Protein AF-A0A8R2LVD2-F1 (afdb_monomer)

Mean predicted aligned error: 8.2 Å

InterPro domains:
  IPR002919 Trypsin Inhibitor-like, cysteine rich domain [PF01826] (63-116)
  IPR002919 Trypsin Inhibitor-like, cysteine rich domain [PF01826] (190-247)
  IPR036084 Serine protease inhibitor-like superfamily [SSF57567] (63-117)
  IPR036084 Serine protease inhibitor-like superfamily [SSF57567] (190-248)
  IPR051368 Serine Protease Inhibitor-like TIL Domain [PTHR23259] (56-118)

pLDDT: mean 87.44, std 10.04, range [39.69, 97.19]

Organism: Bombyx mori (NCBI:txid7091)

Secondary structure (DSSP, 8-state):
-BPTTSB-TT--TTS-BSS-SS-TT-TT-----BPTTEEESSTT-BEEEGGGS-TTTHHHH-TTEEEEES--SS--BSS--S----SPPPPSEEEEEPTTEEESSTTPPEEEGGGSTTS-TT-TTEEEEEEE---GGGBPPSS---S----PPPSSPEEEEEEPTTEEEEETTEEEEEEGGGSPPPPP-STTEEEESS--TT---BGGGTT-TT-----SS-SPPEEEEPTTEEE-TTS-EEEGGGSTT-------

Solvent-accessible surface area (backbone atoms only — not comparable to full-atom values): 14713 Å² total; per-residue (Å²): 108,48,58,78,76,41,80,30,86,87,50,47,88,54,38,35,17,37,40,40,32,67,48,77,97,53,83,95,60,93,41,70,48,41,47,94,70,37,31,22,63,39,84,62,33,31,29,39,47,57,87,74,42,58,65,69,51,17,51,70,51,27,79,37,39,40,82,31,70,50,24,72,62,60,64,37,18,41,90,45,40,61,36,65,95,65,93,61,72,48,48,77,47,19,64,35,54,39,88,71,35,37,20,62,38,93,95,44,58,40,35,52,44,70,73,26,91,92,29,46,62,53,47,70,62,32,41,70,31,70,62,42,61,76,44,78,80,50,27,38,63,84,53,66,80,81,73,87,81,85,64,68,75,50,85,76,58,36,27,16,58,42,49,35,92,56,33,16,20,63,34,100,90,38,76,57,44,38,53,35,55,71,40,69,85,42,71,53,84,60,63,55,42,40,65,30,37,47,34,46,61,69,64,84,37,39,32,88,40,74,89,57,88,82,71,89,62,57,65,81,36,74,30,76,52,44,62,40,51,33,92,71,26,17,22,46,97,89,69,47,34,36,54,45,85,76,25,95,69,56,71,82,79,87,80,132

Radius of gyration: 27.06 Å; Cα contacts (8 Å, |Δi|>4): 540; chains: 1; bounding box: 50×38×90 Å

Nearest PDB structures (foldseek):
  8oer-assembly1_B  TM=6.959E-01  e=2.441E-01  Homo sapiens
  9gvj-assembly1_A  TM=5.967E-01  e=3.337E-01  Homo sapiens
  9gvq-assembly1_B  TM=2.943E-01  e=1.216E-02  Homo sapiens
  9gvq-assembly1_A  TM=2.716E-01  e=1.216E-02  Homo sapiens
  9gvj-assembly1_B  TM=5.964E-01  e=2.175E+00  Homo sapiens

Sequence (256 aa):
MCVPRDYCPDSNICSPTCAQPNPPDCPNIDRNVCEPGYILSEIGGVCIKIEDCPADASCNSDPNAIIAQCPQPCPSTCEAPNAVPCKKMCEPVGCECKPGFIRSKVNGKCILLDQCPGGNPCGDNATFMNCRVPCITDYCPVNDTRGEVICDIPNPCLSGCVCNSYYKHRSVNDNQCIPAKECPPVKCTRPNEVWDSCPSTCLYENCNDVDNPNVVCDDSCKAEPRCVCDENHFRNNDGVCVPAEECPSYVINTER

Structure (mmCIF, N/CA/C/O backbone):
data_AF-A0A8R2LVD2-F1
#
_entry.id   AF-A0A8R2LVD2-F1
#
loop_
_atom_site.group_PDB
_atom_site.id
_atom_site.type_symbol
_atom_site.label_atom_id
_atom_site.label_alt_id
_atom_site.label_comp_id
_atom_site.label_asym_id
_atom_site.label_entity_id
_atom_site.label_seq_id
_atom_site.pdbx_PDB_ins_code
_atom_site.Cartn_x
_atom_site.Cartn_y
_atom_site.Cartn_z
_atom_site.occupancy
_atom_site.B_iso_or_equiv
_atom_site.auth_seq_id
_atom_site.auth_comp_id
_atom_site.auth_asym_id
_atom_site.auth_atom_id
_atom_site.pdbx_PDB_model_num
ATOM 1 N N . MET A 1 1 ? -10.986 -15.581 34.353 1.00 66.62 1 MET A N 1
ATOM 2 C CA . MET A 1 1 ? -11.629 -15.406 33.037 1.00 66.62 1 MET A CA 1
ATOM 3 C C . MET A 1 1 ? -12.964 -16.117 33.087 1.00 66.62 1 MET A C 1
ATOM 5 O O . MET A 1 1 ? -13.012 -17.247 33.562 1.00 66.62 1 MET A O 1
ATOM 9 N N . CYS A 1 2 ? -14.030 -15.433 32.693 1.00 69.19 2 CYS A N 1
ATOM 10 C CA . CYS A 1 2 ? -15.358 -16.012 32.583 1.00 69.19 2 CYS A CA 1
ATOM 11 C C . CYS A 1 2 ? -15.442 -16.998 31.425 1.00 69.19 2 CYS A C 1
ATOM 13 O O . CYS A 1 2 ? -14.851 -16.779 30.367 1.00 69.19 2 CYS A O 1
ATOM 15 N N . VAL A 1 3 ? -16.262 -18.025 31.612 1.00 65.38 3 VAL A N 1
ATOM 16 C CA . VAL A 1 3 ? -16.606 -18.987 30.568 1.00 65.38 3 VAL A CA 1
ATOM 17 C C . VAL A 1 3 ? -17.631 -18.351 29.612 1.00 65.38 3 VAL A C 1
ATOM 19 O O . VAL A 1 3 ? -18.510 -17.608 30.063 1.00 65.38 3 VAL A O 1
ATOM 22 N N . PRO A 1 4 ? -17.552 -18.604 28.292 1.00 61.44 4 PRO A N 1
ATOM 23 C CA . PRO A 1 4 ? -18.554 -18.130 27.343 1.00 61.44 4 PRO A CA 1
ATOM 24 C C . PRO A 1 4 ? -19.981 -18.535 27.740 1.00 61.44 4 PRO A C 1
ATOM 26 O O . PRO A 1 4 ? -20.225 -19.698 28.050 1.00 61.44 4 PRO A O 1
ATOM 29 N N . ARG A 1 5 ? -20.932 -17.593 27.636 1.00 60.06 5 ARG A N 1
ATOM 30 C CA . ARG A 1 5 ? -22.375 -17.764 27.938 1.00 60.06 5 ARG A CA 1
ATOM 31 C C . ARG A 1 5 ? -22.770 -17.919 29.415 1.00 60.06 5 ARG A C 1
ATOM 33 O O . ARG A 1 5 ? -23.962 -18.072 29.676 1.00 60.06 5 ARG A O 1
ATOM 40 N N . ASP A 1 6 ? -21.832 -17.779 30.347 1.00 69.94 6 ASP A N 1
ATOM 41 C CA . ASP A 1 6 ? -22.127 -17.663 31.779 1.00 69.94 6 ASP A CA 1
ATOM 42 C C . ASP A 1 6 ? -22.058 -16.199 32.254 1.00 69.94 6 ASP A C 1
ATOM 44 O O . ASP A 1 6 ? -21.393 -15.352 31.651 1.00 69.94 6 ASP A O 1
ATOM 48 N N . TYR A 1 7 ? -22.785 -15.893 33.332 1.00 68.38 7 TYR A N 1
ATOM 49 C CA . TYR A 1 7 ? -22.814 -14.565 33.956 1.00 68.38 7 TYR A CA 1
ATOM 50 C C . TYR A 1 7 ? -21.445 -14.203 34.548 1.00 68.38 7 TYR A C 1
ATOM 52 O O . TYR A 1 7 ? -20.847 -15.013 35.258 1.00 68.38 7 TYR A O 1
ATOM 60 N N . CYS A 1 8 ? -20.980 -12.973 34.299 1.00 72.31 8 CYS A N 1
ATOM 61 C CA . CYS A 1 8 ? -19.677 -12.472 34.745 1.00 72.31 8 CYS A CA 1
ATOM 62 C C . CYS A 1 8 ? -19.772 -11.510 35.940 1.00 72.31 8 CYS A C 1
ATOM 64 O O . CYS A 1 8 ? -19.808 -10.288 35.739 1.00 72.31 8 CYS A O 1
ATOM 66 N N . PRO A 1 9 ? -19.747 -12.010 37.191 1.00 69.06 9 PRO A N 1
ATOM 67 C CA . PRO A 1 9 ? -19.825 -11.159 38.379 1.00 69.06 9 PRO A CA 1
ATOM 68 C C . PRO A 1 9 ? -18.580 -10.283 38.578 1.00 69.06 9 PRO A C 1
ATOM 70 O O . PRO A 1 9 ? -18.680 -9.238 39.212 1.00 69.06 9 PRO A O 1
ATOM 73 N N . ASP A 1 10 ? -17.435 -10.672 38.011 1.00 75.25 10 ASP A N 1
ATOM 74 C CA . ASP A 1 10 ? -16.157 -9.956 38.153 1.00 75.25 10 ASP A CA 1
ATOM 75 C C . ASP A 1 10 ? -16.011 -8.766 37.183 1.00 75.25 10 ASP A C 1
ATOM 77 O O . ASP A 1 10 ? -14.970 -8.104 37.149 1.00 75.25 10 ASP A O 1
ATOM 81 N N . SER A 1 11 ? -17.039 -8.486 36.373 1.00 80.31 11 SER A N 1
ATOM 82 C CA . SER A 1 11 ? -17.029 -7.338 35.466 1.00 80.31 11 SER A CA 1
ATOM 83 C C . SER A 1 11 ? -17.189 -6.017 36.224 1.00 80.31 11 SER A C 1
ATOM 85 O O . SER A 1 11 ? -17.933 -5.897 37.195 1.00 80.31 11 SER A O 1
ATOM 87 N N . ASN A 1 12 ? -16.465 -4.999 35.775 1.00 86.25 12 ASN A N 1
ATOM 88 C CA . ASN A 1 12 ? -16.485 -3.654 36.334 1.00 86.25 12 ASN A CA 1
ATOM 89 C C . ASN A 1 12 ? -16.455 -2.619 35.202 1.00 86.25 12 ASN A C 1
ATOM 91 O O . ASN A 1 12 ? -16.366 -2.973 34.033 1.00 86.25 12 ASN A O 1
ATOM 95 N N . ILE A 1 13 ? -16.503 -1.332 35.543 1.00 87.62 13 ILE A N 1
ATOM 96 C CA . ILE A 1 13 ? -16.507 -0.217 34.578 1.00 87.62 13 ILE A CA 1
ATOM 97 C C . ILE A 1 13 ? -15.329 -0.225 33.580 1.00 87.62 13 ILE A C 1
ATOM 99 O O . ILE A 1 13 ? -15.445 0.324 32.489 1.00 87.62 13 ILE A O 1
ATOM 103 N N . CYS A 1 14 ? -14.212 -0.866 33.922 1.00 88.31 14 CYS A N 1
ATOM 104 C CA . CYS A 1 14 ? -13.040 -1.000 33.061 1.00 88.31 14 CYS A CA 1
ATOM 105 C C . CYS A 1 14 ? -13.031 -2.274 32.212 1.00 88.31 14 CYS A C 1
ATOM 107 O O . CYS A 1 14 ? -12.085 -2.494 31.453 1.00 88.31 14 CYS A O 1
ATOM 109 N N . SER A 1 15 ? -14.061 -3.113 32.320 1.00 89.94 15 SER A N 1
ATOM 110 C CA . SER A 1 15 ? -14.213 -4.306 31.497 1.00 89.94 15 SER A CA 1
ATOM 111 C C . SER A 1 15 ? -14.671 -3.931 30.075 1.00 89.94 15 SER A C 1
ATOM 113 O O . SER A 1 15 ? -15.666 -3.218 29.929 1.00 89.94 15 SER A O 1
ATOM 115 N N . PRO A 1 16 ? -13.991 -4.411 29.017 1.00 92.00 16 PRO A N 1
ATOM 116 C CA . PRO A 1 16 ? -14.380 -4.170 27.633 1.00 92.00 16 PRO A CA 1
ATOM 117 C C . PRO A 1 16 ? -15.761 -4.741 27.325 1.00 92.00 16 PRO A C 1
ATOM 119 O O . PRO A 1 16 ? -16.027 -5.914 27.589 1.00 92.00 16 PRO A O 1
ATOM 122 N N . THR A 1 17 ? -16.615 -3.926 26.713 1.00 93.56 17 THR A N 1
ATOM 123 C CA . THR A 1 17 ? -17.950 -4.332 26.245 1.00 93.56 17 THR A CA 1
ATOM 124 C C . THR A 1 17 ? -18.090 -4.097 24.747 1.00 93.56 17 THR A C 1
ATOM 126 O O . THR A 1 17 ? -17.318 -3.324 24.180 1.00 93.56 17 THR A O 1
ATOM 129 N N . CYS A 1 18 ? -19.094 -4.697 24.098 1.00 94.00 18 CYS A N 1
ATOM 130 C CA . CYS A 1 18 ? -19.405 -4.397 22.695 1.00 94.00 18 CYS A CA 1
ATOM 131 C C . CYS A 1 18 ? -19.524 -2.881 22.454 1.00 94.00 18 CYS A C 1
ATOM 133 O O . CYS A 1 18 ? -18.902 -2.335 21.540 1.00 94.00 18 CYS A O 1
ATOM 135 N N . ALA A 1 19 ? -20.278 -2.192 23.318 1.00 94.12 19 ALA A N 1
ATOM 136 C CA . ALA A 1 19 ? -20.507 -0.756 23.207 1.00 94.12 19 ALA A CA 1
ATOM 137 C C . ALA A 1 19 ? -19.227 0.060 23.415 1.00 94.12 19 ALA A C 1
ATOM 139 O O . ALA A 1 19 ? -18.968 1.008 22.674 1.00 94.12 19 ALA A O 1
ATOM 140 N N . GLN A 1 20 ? -18.396 -0.329 24.384 1.00 93.25 20 GLN A N 1
ATOM 141 C CA . GLN A 1 20 ? -17.175 0.384 24.732 1.00 93.25 20 GLN A CA 1
ATOM 142 C C . GLN A 1 20 ? -16.003 -0.589 24.933 1.00 93.25 20 GLN A C 1
ATOM 144 O O . GLN A 1 20 ? -15.663 -0.936 26.066 1.00 93.25 20 GLN A O 1
ATOM 149 N N . PRO A 1 21 ? -15.345 -1.017 23.837 1.00 92.31 21 PRO A N 1
ATOM 150 C CA . PRO A 1 21 ? -14.221 -1.953 23.914 1.00 92.31 21 PRO A CA 1
ATOM 151 C C . PRO A 1 21 ? -12.988 -1.364 24.607 1.00 92.31 21 PRO A C 1
ATOM 153 O O . PRO A 1 21 ? -12.194 -2.095 25.182 1.00 92.31 21 PRO A O 1
ATOM 156 N N . ASN A 1 22 ? -12.853 -0.033 24.584 1.00 88.38 22 ASN A N 1
ATOM 157 C CA . ASN A 1 22 ? -11.779 0.706 25.246 1.00 88.38 22 ASN A CA 1
ATOM 158 C C . ASN A 1 22 ? -12.370 1.709 26.258 1.00 88.38 22 ASN A C 1
ATOM 160 O O . ASN A 1 22 ? -12.532 2.884 25.907 1.00 88.38 22 ASN A O 1
ATOM 164 N N . PRO A 1 23 ? -12.725 1.287 27.487 1.00 87.75 23 PRO A N 1
ATOM 165 C CA . PRO A 1 23 ? -13.186 2.206 28.526 1.00 87.75 23 PRO A CA 1
ATOM 166 C C . PRO A 1 23 ? -12.114 3.264 28.874 1.00 87.75 23 PRO A C 1
ATOM 168 O O . PRO A 1 23 ? -10.938 2.913 29.031 1.00 87.75 23 PRO A O 1
ATOM 171 N N . PRO A 1 24 ? -12.470 4.561 28.964 1.00 84.25 24 PRO A N 1
ATOM 172 C CA . PRO A 1 24 ? -11.558 5.632 29.346 1.00 84.25 24 PRO A CA 1
ATOM 173 C C . PRO A 1 24 ? -11.186 5.526 30.827 1.00 84.25 24 PRO A C 1
ATOM 175 O O . PRO A 1 24 ? -11.869 4.871 31.605 1.00 84.25 24 PRO A O 1
ATOM 178 N N . ASP A 1 25 ? -10.098 6.196 31.212 1.00 84.56 25 ASP A N 1
ATOM 179 C CA . ASP A 1 25 ? -9.700 6.385 32.616 1.00 84.56 25 ASP A CA 1
ATOM 180 C C . ASP A 1 25 ? -9.491 5.094 33.428 1.00 84.56 25 ASP A C 1
ATOM 182 O O . ASP A 1 25 ? -9.650 5.068 34.645 1.00 84.56 25 ASP A O 1
ATOM 186 N N . CYS A 1 26 ? -9.042 4.029 32.759 1.00 82.06 26 CYS A N 1
ATOM 187 C CA . CYS A 1 26 ? -8.796 2.719 33.367 1.00 82.06 26 CYS A CA 1
ATOM 188 C C . CYS A 1 26 ? -7.303 2.315 33.422 1.00 82.06 26 CYS A C 1
ATOM 190 O O . CYS A 1 26 ? -6.940 1.273 32.865 1.00 82.06 26 CYS A O 1
ATOM 192 N N . PRO A 1 27 ? -6.387 3.102 34.020 1.00 73.38 27 PRO A N 1
ATOM 193 C CA . PRO A 1 27 ? -4.982 2.713 34.124 1.00 73.38 27 PRO A CA 1
ATOM 194 C C . PRO A 1 27 ? -4.783 1.575 35.144 1.00 73.38 27 PRO A C 1
ATOM 196 O O . PRO A 1 27 ? -5.294 1.642 36.257 1.00 73.38 27 PRO A O 1
ATOM 199 N N . ASN A 1 28 ? -3.973 0.570 34.793 1.00 65.56 28 ASN A N 1
ATOM 200 C CA . ASN A 1 28 ? -3.480 -0.484 35.702 1.00 65.56 28 ASN A CA 1
ATOM 201 C C . ASN A 1 28 ? -4.542 -1.402 36.348 1.00 65.56 28 ASN A C 1
ATOM 203 O O . ASN A 1 28 ? -4.307 -1.935 37.432 1.00 65.56 28 ASN A O 1
ATOM 207 N N . ILE A 1 29 ? -5.689 -1.613 35.699 1.00 67.88 29 ILE A N 1
ATOM 208 C CA . ILE A 1 29 ? -6.696 -2.603 36.119 1.00 67.88 29 ILE A CA 1
ATOM 209 C C . ILE A 1 29 ? -6.644 -3.783 35.149 1.00 67.88 29 ILE A C 1
ATOM 211 O O . ILE A 1 29 ? -6.538 -3.567 33.942 1.00 67.88 29 ILE A O 1
ATOM 215 N N . ASP A 1 30 ? -6.721 -5.014 35.659 1.00 67.81 30 ASP A N 1
ATOM 216 C CA . ASP A 1 30 ? -6.897 -6.190 34.806 1.00 67.81 30 ASP A CA 1
ATOM 217 C C . ASP A 1 30 ? -8.278 -6.121 34.140 1.00 67.81 30 ASP A C 1
ATOM 219 O O . ASP A 1 30 ? -9.319 -6.233 34.790 1.00 67.81 30 ASP A O 1
ATOM 223 N N . ARG A 1 31 ? -8.273 -5.840 32.837 1.00 73.75 31 ARG A N 1
ATOM 224 C CA . ARG A 1 31 ? -9.476 -5.657 32.017 1.00 73.75 31 ARG A CA 1
ATOM 225 C C . ARG A 1 31 ? -9.996 -6.984 31.453 1.00 73.75 31 ARG A C 1
ATOM 227 O O . ARG A 1 31 ? -11.086 -7.014 30.881 1.00 73.75 31 ARG A O 1
ATOM 234 N N . ASN A 1 32 ? -9.238 -8.076 31.594 1.00 73.06 32 ASN A N 1
ATOM 235 C CA . ASN A 1 32 ? -9.487 -9.335 30.892 1.00 73.06 32 ASN A CA 1
ATOM 236 C C . ASN A 1 32 ? -10.516 -10.207 31.610 1.00 73.06 32 ASN A C 1
ATOM 238 O O . ASN A 1 32 ? -10.195 -11.162 32.318 1.00 73.06 32 ASN A O 1
ATOM 242 N N . VAL A 1 33 ? -11.787 -9.886 31.378 1.00 85.25 33 VAL A N 1
ATOM 243 C CA . VAL A 1 33 ? -12.907 -10.681 31.891 1.00 85.25 33 VAL A CA 1
ATOM 244 C C . VAL A 1 33 ? -13.180 -11.897 31.005 1.00 85.25 33 VAL A C 1
ATOM 246 O O . VAL A 1 33 ? -13.355 -12.996 31.527 1.00 85.25 33 VAL A O 1
ATOM 249 N N . CYS A 1 34 ? -13.170 -11.725 29.682 1.00 87.12 34 CYS A N 1
ATOM 250 C CA . CYS A 1 34 ? -13.497 -12.771 28.710 1.00 87.12 34 CYS A CA 1
ATOM 251 C C . CYS A 1 34 ? -12.248 -13.431 28.102 1.00 87.12 34 CYS A C 1
ATOM 253 O O . CYS A 1 34 ? -11.172 -12.833 28.058 1.00 87.12 34 CYS A O 1
ATOM 255 N N . GLU A 1 35 ? -12.400 -14.663 27.612 1.00 87.94 35 GLU A N 1
ATOM 256 C CA . GLU A 1 35 ? -11.371 -15.353 26.822 1.00 87.94 35 GLU A CA 1
ATOM 257 C C . GLU A 1 35 ? -11.110 -14.646 25.472 1.00 87.94 35 GLU A C 1
ATOM 259 O O . GLU A 1 35 ? -12.009 -13.980 24.944 1.00 87.94 35 GLU A O 1
ATOM 264 N N . PRO A 1 36 ? -9.915 -14.807 24.862 1.00 88.44 36 PRO A N 1
ATOM 265 C CA . PRO A 1 36 ? -9.640 -14.288 23.521 1.00 88.44 36 PRO A CA 1
ATOM 266 C C . PRO A 1 36 ? -10.706 -14.734 22.508 1.00 88.44 36 PRO A C 1
ATOM 268 O O . PRO A 1 36 ? -11.056 -15.911 22.443 1.00 88.44 36 PRO A O 1
ATOM 271 N N . GLY A 1 37 ? -11.241 -13.799 21.719 1.00 89.31 37 GLY A N 1
ATOM 272 C CA . GLY A 1 37 ? -12.393 -14.058 20.836 1.00 89.31 37 GLY A CA 1
ATOM 273 C C . GLY A 1 37 ? -13.734 -13.588 21.374 1.00 89.31 37 GLY A C 1
ATOM 274 O O . GLY A 1 37 ? -14.671 -13.427 20.587 1.00 89.31 37 GLY A O 1
ATOM 275 N N . TYR A 1 38 ? -13.812 -13.305 22.671 1.00 91.12 38 TYR A N 1
ATOM 276 C CA . TYR A 1 38 ? -15.040 -12.916 23.341 1.00 91.12 38 TYR A CA 1
ATOM 277 C C . TYR A 1 38 ? -14.927 -11.530 23.974 1.00 91.12 38 TYR A C 1
ATOM 279 O O . TYR A 1 38 ? -13.847 -11.057 24.323 1.00 91.12 38 TYR A O 1
ATOM 287 N N . ILE A 1 39 ? -16.073 -10.880 24.130 1.00 92.19 39 ILE A N 1
ATOM 288 C CA . ILE A 1 39 ? -16.226 -9.575 24.767 1.00 92.19 39 ILE A CA 1
ATOM 289 C C . ILE A 1 39 ? -17.556 -9.545 25.527 1.00 92.19 39 ILE A C 1
ATOM 291 O O . ILE A 1 39 ? -18.486 -10.280 25.186 1.00 92.19 39 ILE A O 1
ATOM 295 N N . LEU A 1 40 ? -17.656 -8.738 26.584 1.00 92.69 40 LEU A N 1
ATOM 296 C CA . LEU A 1 40 ? -18.907 -8.620 27.332 1.00 92.69 40 LEU A CA 1
ATOM 297 C C . LEU A 1 40 ? -19.986 -7.965 26.466 1.00 92.69 40 LEU A C 1
ATOM 299 O O . LEU A 1 40 ? -19.742 -6.938 25.829 1.00 92.69 40 LEU A O 1
ATOM 303 N N . SER A 1 41 ? -21.198 -8.516 26.499 1.00 92.69 41 SER A N 1
ATOM 304 C CA . SER A 1 41 ? -22.367 -7.861 25.904 1.00 92.69 41 SER A CA 1
ATOM 305 C C . SER A 1 41 ? -22.594 -6.473 26.518 1.00 92.69 41 SER A C 1
ATOM 307 O O . SER A 1 41 ? -22.779 -5.489 25.807 1.00 92.69 41 SER A O 1
ATOM 309 N N . GLU A 1 42 ? -22.507 -6.397 27.845 1.00 91.56 42 GLU A N 1
ATOM 310 C CA . GLU A 1 42 ? -22.635 -5.202 28.679 1.00 91.56 42 GLU A CA 1
ATOM 311 C C . GLU A 1 42 ? -21.990 -5.460 30.054 1.00 91.56 42 GLU A C 1
ATOM 313 O O . GLU A 1 42 ? -21.591 -6.587 30.360 1.00 91.56 42 GLU A O 1
ATOM 318 N N . ILE A 1 43 ? -21.864 -4.431 30.894 1.00 89.62 43 ILE A N 1
ATOM 319 C CA . ILE A 1 43 ? -21.345 -4.586 32.264 1.00 89.62 43 ILE A CA 1
ATOM 320 C C . ILE A 1 43 ? -22.304 -5.466 33.073 1.00 89.62 43 ILE A C 1
ATOM 322 O O . ILE A 1 43 ? -23.506 -5.220 33.081 1.00 89.62 43 ILE A O 1
ATOM 326 N N . GLY A 1 44 ? -21.782 -6.490 33.751 1.00 85.19 44 GLY A N 1
ATOM 327 C CA . GLY A 1 44 ? -22.599 -7.521 34.398 1.00 85.19 44 GLY A CA 1
ATOM 328 C C . GLY A 1 44 ? -23.259 -8.494 33.416 1.00 85.19 44 GLY A C 1
ATOM 329 O O . GLY A 1 44 ? -24.074 -9.307 33.828 1.00 85.19 44 GLY A O 1
ATOM 330 N N . GLY A 1 45 ? -22.948 -8.417 32.122 1.00 89.44 45 GLY A N 1
ATOM 331 C CA . GLY A 1 45 ? -23.505 -9.294 31.101 1.00 89.44 45 GLY A CA 1
ATOM 332 C C . GLY A 1 45 ? -22.786 -10.639 30.989 1.00 89.44 45 GLY A C 1
ATOM 333 O O . GLY A 1 45 ? -22.151 -11.138 31.924 1.00 89.44 45 GLY A O 1
ATOM 334 N N . VAL A 1 46 ? -22.881 -11.221 29.796 1.00 91.81 46 VAL A N 1
ATOM 335 C CA . VAL A 1 46 ? -22.214 -12.478 29.433 1.00 91.81 46 VAL A CA 1
ATOM 336 C C . VAL A 1 46 ? -21.134 -12.220 28.386 1.00 91.81 46 VAL A C 1
ATOM 338 O O . VAL A 1 46 ? -21.228 -11.276 27.597 1.00 91.81 46 VAL A O 1
ATOM 341 N N . CYS A 1 47 ? -20.113 -13.074 28.350 1.00 91.69 47 CYS A N 1
ATOM 342 C CA . CYS A 1 47 ? -19.133 -13.069 27.267 1.00 91.69 47 CYS A CA 1
ATOM 343 C C . CYS A 1 47 ? -19.765 -13.656 25.995 1.00 91.69 47 CYS A C 1
ATOM 345 O O . CYS A 1 47 ? -20.123 -14.839 25.960 1.00 91.69 47 CYS A O 1
ATOM 347 N N . ILE A 1 48 ? -19.883 -12.832 24.954 1.00 92.75 48 ILE A N 1
ATOM 348 C CA . ILE A 1 48 ? -20.321 -13.219 23.606 1.00 92.75 48 ILE A CA 1
ATOM 349 C C . ILE A 1 48 ? -19.158 -13.086 22.631 1.00 92.75 48 ILE A C 1
ATOM 351 O O . ILE A 1 48 ? -18.146 -12.463 22.956 1.00 92.75 48 ILE A O 1
ATOM 355 N N . LYS A 1 49 ? -19.255 -13.691 21.447 1.00 93.69 49 LYS A N 1
ATOM 356 C CA . LYS A 1 49 ? -18.187 -13.530 20.464 1.00 93.69 49 LYS A CA 1
ATOM 357 C C . LYS A 1 49 ? -18.155 -12.095 19.958 1.00 93.69 49 LYS A C 1
ATOM 359 O O . LYS A 1 49 ? -19.195 -11.460 19.812 1.00 93.69 49 LYS A O 1
ATOM 364 N N . ILE A 1 50 ? -16.964 -11.620 19.609 1.00 93.62 50 ILE A N 1
ATOM 365 C CA . ILE A 1 50 ? -16.786 -10.282 19.030 1.00 93.62 50 ILE A CA 1
ATOM 366 C C . ILE A 1 50 ? -17.649 -10.083 17.767 1.00 93.62 50 ILE A C 1
ATOM 368 O O . ILE A 1 50 ? -18.225 -9.015 17.578 1.00 93.62 50 ILE A O 1
ATOM 372 N N . GLU A 1 51 ? -17.779 -11.118 16.933 1.00 92.88 51 GLU A N 1
ATOM 373 C CA . GLU A 1 51 ? -18.607 -11.106 15.714 1.00 92.88 51 GLU A CA 1
ATOM 374 C C . GLU A 1 51 ? -20.117 -10.977 15.982 1.00 92.88 51 GLU A C 1
ATOM 376 O O . GLU A 1 51 ? -20.849 -10.526 15.105 1.00 92.88 51 GLU A O 1
ATOM 381 N N . ASP A 1 52 ? -20.571 -11.319 17.192 1.00 94.31 52 ASP A N 1
ATOM 382 C CA . ASP A 1 52 ? -21.979 -11.249 17.597 1.00 94.31 52 ASP A CA 1
ATOM 383 C C . ASP A 1 52 ? -22.357 -9.864 18.164 1.00 94.31 52 ASP A C 1
ATOM 385 O O . ASP A 1 52 ? -23.520 -9.621 18.497 1.00 94.31 52 ASP A O 1
ATOM 389 N N . CYS A 1 53 ? -21.396 -8.941 18.302 1.00 93.19 53 CYS A N 1
ATOM 390 C CA . CYS A 1 53 ? -21.678 -7.595 18.788 1.00 93.19 53 CYS A CA 1
ATOM 391 C C . CYS A 1 53 ? -22.526 -6.788 17.779 1.00 93.19 53 CYS A C 1
ATOM 393 O O . CYS A 1 53 ? -22.258 -6.809 16.574 1.00 93.19 53 CYS A O 1
ATOM 395 N N . PRO A 1 54 ? -23.511 -6.000 18.249 1.00 91.44 54 PRO A N 1
ATOM 396 C CA . PRO A 1 54 ? -24.342 -5.158 17.386 1.00 91.44 54 PRO A CA 1
ATOM 397 C C . PRO A 1 54 ? -23.506 -4.068 16.702 1.00 91.44 54 PRO A C 1
ATOM 399 O O . PRO A 1 54 ? -22.904 -3.222 17.368 1.00 91.44 54 PRO A O 1
ATOM 402 N N . ALA A 1 55 ? -23.454 -4.075 15.369 1.00 83.31 55 ALA A N 1
ATOM 403 C CA . ALA A 1 55 ? -22.568 -3.201 14.592 1.00 83.31 55 ALA A CA 1
ATOM 404 C C . ALA A 1 55 ? -22.871 -1.696 14.752 1.00 83.31 55 ALA A C 1
ATOM 406 O O . ALA A 1 55 ? -21.970 -0.872 14.635 1.00 83.31 55 ALA A O 1
ATOM 407 N N . ASP A 1 56 ? -24.125 -1.337 15.016 1.00 84.00 56 ASP A N 1
ATOM 408 C CA . ASP A 1 56 ? -24.621 0.032 15.199 1.00 84.00 56 ASP A CA 1
ATOM 409 C C . ASP A 1 56 ? -24.351 0.600 16.603 1.00 84.00 56 ASP A C 1
ATOM 411 O O . ASP A 1 56 ? -24.180 1.810 16.769 1.00 84.00 56 ASP A O 1
ATOM 415 N N . ALA A 1 57 ? -24.267 -0.267 17.612 1.00 87.31 57 ALA A N 1
ATOM 416 C CA . ALA A 1 57 ? -23.979 0.120 18.991 1.00 87.31 57 ALA A CA 1
ATOM 417 C C . ALA A 1 57 ? -22.510 -0.094 19.395 1.00 87.31 57 ALA A C 1
ATOM 419 O O . ALA A 1 57 ? -22.093 0.390 20.446 1.00 87.31 57 ALA A O 1
ATOM 420 N N . SER A 1 58 ? -21.713 -0.781 18.573 1.00 91.25 58 SER A N 1
ATOM 421 C CA . SER A 1 58 ? -20.319 -1.101 18.889 1.00 91.25 58 SER A CA 1
ATOM 422 C C . SER A 1 58 ? -19.370 0.091 18.757 1.00 91.25 58 SER A C 1
ATOM 424 O O . SER A 1 58 ? -19.633 1.053 18.034 1.00 91.25 58 SER A O 1
ATOM 426 N N . CYS A 1 59 ? -18.223 0.012 19.437 1.00 94.12 59 CYS A N 1
ATOM 427 C CA . CYS A 1 59 ? -17.136 0.986 19.301 1.00 94.12 59 CYS A CA 1
ATOM 428 C C . CYS A 1 59 ? -17.547 2.451 19.524 1.00 94.12 59 CYS A C 1
ATOM 430 O O . CYS A 1 59 ? -17.100 3.356 18.820 1.00 94.12 59 CYS A O 1
ATOM 432 N N . ASN A 1 60 ? -18.354 2.695 20.556 1.00 92.75 60 ASN A N 1
ATOM 433 C CA . ASN A 1 60 ? -18.940 3.994 20.890 1.00 92.75 60 ASN A CA 1
ATOM 434 C C . ASN A 1 60 ? -19.833 4.542 19.759 1.00 92.75 60 ASN A C 1
ATOM 436 O O . ASN A 1 60 ? -19.787 5.735 19.438 1.00 92.75 60 ASN A O 1
ATOM 440 N N . SER A 1 61 ? -20.617 3.653 19.137 1.00 93.06 61 SER A N 1
ATOM 441 C CA . SER A 1 61 ? -21.502 3.960 18.005 1.00 93.06 61 SER A CA 1
ATOM 442 C C . SER A 1 61 ? -20.756 4.614 16.837 1.00 93.06 61 SER A C 1
ATOM 444 O O . SER A 1 61 ? -21.204 5.605 16.244 1.00 93.06 61 SER A O 1
ATOM 446 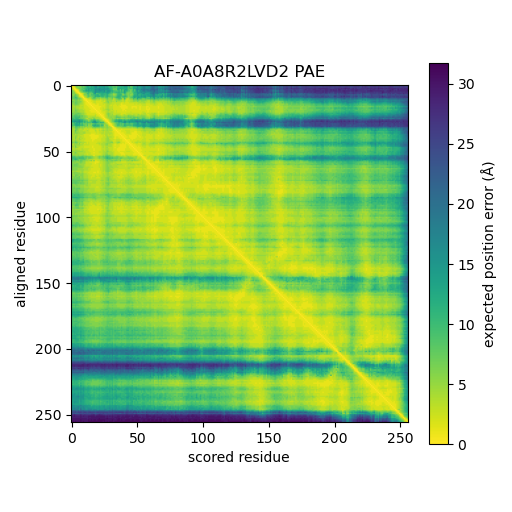N N . ASP A 1 62 ? -19.559 4.107 16.547 1.00 94.25 62 ASP A N 1
ATOM 447 C CA . ASP A 1 62 ? -18.813 4.465 15.348 1.00 94.25 62 ASP A CA 1
ATOM 448 C C . ASP A 1 62 ? -19.127 3.447 14.240 1.00 94.25 62 ASP A C 1
ATOM 450 O O . ASP A 1 62 ? -18.615 2.325 14.279 1.00 94.25 62 ASP A O 1
ATOM 454 N N . PRO A 1 63 ? -19.939 3.815 13.230 1.00 93.50 63 PRO A N 1
ATOM 455 C CA . PRO A 1 63 ? -20.361 2.884 12.186 1.00 93.50 63 PRO A CA 1
ATOM 456 C C . PRO A 1 63 ? -19.204 2.431 11.285 1.00 93.50 63 PRO A C 1
ATOM 458 O O . PRO A 1 63 ? -19.357 1.470 10.528 1.00 93.50 63 PRO A O 1
ATOM 461 N N . ASN A 1 64 ? -18.054 3.104 11.351 1.00 95.06 64 ASN A N 1
ATOM 462 C CA . ASN A 1 64 ? -16.879 2.844 10.527 1.00 95.06 64 ASN A CA 1
ATOM 463 C C . ASN A 1 64 ? -15.761 2.137 11.305 1.00 95.06 64 ASN A C 1
ATOM 465 O O . ASN A 1 64 ? -14.675 1.917 10.764 1.00 95.06 64 ASN A O 1
ATOM 469 N N . ALA A 1 65 ? -16.020 1.771 12.559 1.00 94.81 65 ALA A N 1
ATOM 470 C CA . ALA A 1 65 ? -15.122 0.984 13.382 1.00 94.81 65 ALA A CA 1
ATOM 471 C C . ALA A 1 65 ? -15.633 -0.454 13.535 1.00 94.81 65 ALA A C 1
ATOM 473 O O . ALA A 1 65 ? -16.816 -0.752 13.362 1.00 94.81 65 ALA A O 1
ATOM 474 N N . ILE A 1 66 ? -14.711 -1.351 13.853 1.00 94.06 66 ILE A N 1
ATOM 475 C CA . ILE A 1 66 ? -14.964 -2.733 14.245 1.00 94.06 66 ILE A CA 1
ATOM 476 C C . ILE A 1 66 ? -14.200 -3.032 15.525 1.00 94.06 66 ILE A C 1
ATOM 478 O O . ILE A 1 66 ? -13.178 -2.412 15.825 1.00 94.06 66 ILE A O 1
ATOM 482 N N . ILE A 1 67 ? -14.705 -3.997 16.278 1.00 94.75 67 ILE A N 1
ATOM 483 C CA . ILE A 1 67 ? -14.001 -4.544 17.428 1.00 94.75 67 ILE A CA 1
ATOM 484 C C . ILE A 1 67 ? -12.966 -5.536 16.892 1.00 94.75 67 ILE A C 1
ATOM 486 O O . ILE A 1 67 ? -13.307 -6.454 16.148 1.00 94.75 67 ILE A O 1
ATOM 490 N N . ALA A 1 68 ? -11.709 -5.346 17.266 1.00 92.50 68 ALA A N 1
ATOM 491 C CA . ALA A 1 68 ? -10.592 -6.192 16.887 1.00 92.50 68 ALA A CA 1
ATOM 492 C C . ALA A 1 68 ? -9.892 -6.726 18.139 1.00 92.50 68 ALA A C 1
ATOM 494 O O . ALA A 1 68 ? -9.824 -6.055 19.172 1.00 92.50 68 ALA A O 1
ATOM 495 N N . GLN A 1 69 ? -9.361 -7.941 18.038 1.00 91.38 69 GLN A N 1
ATOM 496 C CA . GLN A 1 69 ? -8.400 -8.449 19.012 1.00 91.38 69 GLN A CA 1
ATOM 497 C C . GLN A 1 69 ? -7.040 -7.842 18.706 1.00 91.38 69 GLN A C 1
ATOM 499 O O . GLN A 1 69 ? -6.635 -7.850 17.546 1.00 91.38 69 GLN A O 1
ATOM 504 N N . CYS A 1 70 ? -6.333 -7.358 19.726 1.00 89.44 70 CYS A N 1
ATOM 505 C CA . CYS A 1 70 ? -5.021 -6.738 19.543 1.00 89.44 70 CYS A CA 1
ATOM 506 C C . CYS A 1 70 ? -5.008 -5.680 18.411 1.00 89.44 70 CYS A C 1
ATOM 508 O O . CYS A 1 70 ? -4.224 -5.803 17.468 1.00 89.44 70 CYS A O 1
ATOM 510 N N . PRO A 1 71 ? -5.876 -4.643 18.459 1.00 91.44 71 PRO A N 1
ATOM 511 C CA . PRO A 1 71 ? -5.869 -3.595 17.444 1.00 91.44 71 PRO A CA 1
ATOM 512 C C . PRO A 1 71 ? -4.523 -2.866 17.431 1.00 91.44 71 PRO A C 1
ATOM 514 O O . PRO A 1 71 ? -3.804 -2.833 18.438 1.00 91.44 71 PRO A O 1
ATOM 517 N N . GLN A 1 72 ? -4.215 -2.213 16.309 1.00 89.94 72 GLN A N 1
ATOM 518 C CA . GLN A 1 72 ? -2.987 -1.430 16.158 1.00 89.94 72 GLN A CA 1
ATOM 519 C C . GLN A 1 72 ? -2.802 -0.449 17.336 1.00 89.94 72 GLN A C 1
ATOM 521 O O . GLN A 1 72 ? -3.634 0.445 17.521 1.00 89.94 72 GLN A O 1
ATOM 526 N N . PRO A 1 73 ? -1.720 -0.570 18.133 1.00 90.00 73 PRO A N 1
ATOM 527 C CA . PRO A 1 73 ? -1.542 0.213 19.361 1.00 90.00 73 PRO A CA 1
ATOM 528 C C . PRO A 1 73 ? -1.282 1.701 19.096 1.00 90.00 73 PRO A C 1
ATOM 530 O O . PRO A 1 73 ? -1.544 2.559 19.944 1.00 90.00 73 PRO A O 1
ATOM 533 N N . CYS A 1 74 ? -0.760 2.007 17.910 1.00 91.44 74 CYS A N 1
ATOM 534 C CA . CYS A 1 74 ? -0.522 3.354 17.412 1.00 91.44 74 CYS A CA 1
ATOM 535 C C . CYS A 1 74 ? -1.184 3.488 16.034 1.00 91.44 74 CYS A C 1
ATOM 537 O O . CYS A 1 74 ? -0.493 3.432 15.018 1.00 91.44 74 CYS A O 1
ATOM 539 N N . PRO A 1 75 ? -2.526 3.585 15.992 1.00 92.25 75 PRO A N 1
ATOM 540 C CA . PRO A 1 75 ? -3.276 3.553 14.744 1.00 92.25 75 PRO A CA 1
ATOM 541 C C . PRO A 1 75 ? -3.056 4.833 13.932 1.00 92.25 75 PRO A C 1
ATOM 543 O O . PRO A 1 75 ? -2.930 5.920 14.503 1.00 92.25 75 PRO A O 1
ATOM 546 N N . SER A 1 76 ? -3.075 4.707 12.604 1.00 95.44 76 SER A N 1
ATOM 547 C CA . SER A 1 76 ? -2.990 5.843 11.683 1.00 95.44 76 SER A CA 1
ATOM 548 C C . SER A 1 76 ? -4.120 6.852 11.895 1.00 95.44 76 SER A C 1
ATOM 550 O O . SER A 1 76 ? -5.272 6.488 12.159 1.00 95.44 76 SER A O 1
ATOM 552 N N . THR A 1 77 ? -3.791 8.129 11.722 1.00 96.44 77 THR A N 1
ATOM 553 C CA . THR A 1 77 ? -4.737 9.250 11.763 1.00 96.44 77 THR A CA 1
ATOM 554 C C . THR A 1 77 ? -4.612 10.103 10.504 1.00 96.44 77 THR A C 1
ATOM 556 O O . THR A 1 77 ? -3.640 9.968 9.768 1.00 96.44 77 THR A O 1
ATOM 559 N N . CYS A 1 78 ? -5.548 11.024 10.268 1.00 96.56 78 CYS A N 1
ATOM 560 C CA . CYS A 1 78 ? -5.418 12.000 9.179 1.00 96.56 78 CYS A CA 1
ATOM 561 C C . CYS A 1 78 ? -4.092 12.788 9.224 1.00 96.56 78 CYS A C 1
ATOM 563 O O . CYS A 1 78 ? -3.510 13.062 8.184 1.00 96.56 78 CYS A O 1
ATOM 565 N N . GLU A 1 79 ? -3.599 13.133 10.419 1.00 95.50 79 GLU A N 1
ATOM 566 C CA . GLU A 1 79 ? -2.339 13.877 10.594 1.00 95.50 79 GLU A CA 1
ATOM 567 C C . GLU A 1 79 ? -1.092 12.989 10.442 1.00 95.50 79 GLU A C 1
ATOM 569 O O . GLU A 1 79 ? -0.021 13.473 10.083 1.00 95.50 79 GLU A O 1
ATOM 574 N N . ALA A 1 80 ? -1.221 11.689 10.721 1.00 95.12 80 ALA A N 1
ATOM 575 C CA . ALA A 1 80 ? -0.143 10.710 10.644 1.00 95.12 80 ALA A CA 1
ATOM 576 C C . ALA A 1 80 ? -0.662 9.415 9.991 1.00 95.12 80 ALA A C 1
ATOM 578 O O . ALA A 1 80 ? -0.918 8.424 10.687 1.00 95.12 80 ALA A O 1
ATOM 579 N N . PRO A 1 81 ? -0.859 9.408 8.658 1.00 94.56 81 PRO A N 1
ATOM 580 C CA . PRO A 1 81 ? -1.479 8.278 7.973 1.00 94.56 81 PRO A CA 1
ATOM 581 C C . PRO A 1 81 ? -0.540 7.076 7.865 1.00 94.56 81 PRO A C 1
ATOM 583 O O . PRO A 1 81 ? -0.997 5.940 7.813 1.00 94.56 81 PRO A O 1
ATOM 586 N N . ASN A 1 82 ? 0.773 7.287 7.888 1.00 92.75 82 ASN A N 1
ATOM 587 C CA . ASN A 1 82 ? 1.754 6.207 7.875 1.00 92.75 82 ASN A CA 1
ATOM 588 C C . ASN A 1 82 ? 2.049 5.762 9.309 1.00 92.75 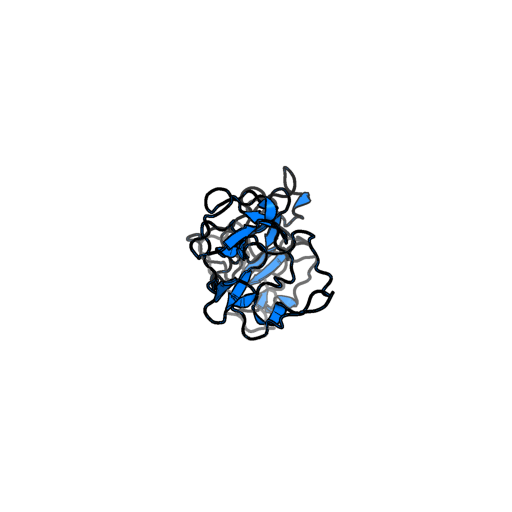82 ASN A C 1
ATOM 590 O O . ASN A 1 82 ? 2.724 6.478 10.051 1.00 92.75 82 ASN A O 1
ATOM 594 N N . ALA A 1 83 ? 1.538 4.593 9.697 1.00 92.06 83 ALA A N 1
ATOM 595 C CA . ALA A 1 83 ? 1.822 4.019 11.001 1.00 92.06 83 ALA A CA 1
ATOM 596 C C . ALA A 1 83 ? 3.301 3.632 11.092 1.00 92.06 83 ALA A C 1
ATOM 598 O O . ALA A 1 83 ? 3.908 3.127 10.145 1.00 92.06 83 ALA A O 1
ATOM 599 N N . VAL A 1 84 ? 3.877 3.862 12.267 1.00 88.81 84 VAL A N 1
ATOM 600 C CA . VAL A 1 84 ? 5.261 3.510 12.587 1.00 88.81 84 VAL A CA 1
ATOM 601 C C . VAL A 1 84 ? 5.281 2.567 13.786 1.00 88.81 84 VAL A C 1
ATOM 603 O O . VAL A 1 84 ? 4.410 2.681 14.657 1.00 88.81 84 VAL A O 1
ATOM 606 N N . PRO A 1 85 ? 6.270 1.657 13.880 1.00 88.50 85 PRO A N 1
ATOM 607 C CA . PRO A 1 85 ? 6.431 0.827 15.062 1.00 88.50 85 PRO A CA 1
ATOM 608 C C . PRO A 1 85 ? 6.515 1.697 16.316 1.00 88.50 85 PRO A C 1
ATOM 610 O O . PRO A 1 85 ? 7.291 2.654 16.381 1.00 88.50 85 PRO A O 1
ATOM 613 N N . CYS A 1 86 ? 5.735 1.352 17.333 1.00 89.25 86 CYS A N 1
ATOM 614 C CA . CYS A 1 86 ? 5.756 2.050 18.606 1.00 89.25 86 CYS A CA 1
ATOM 615 C C . CYS A 1 86 ? 5.939 1.066 19.760 1.00 89.25 86 CYS A C 1
ATOM 617 O O . CYS A 1 86 ? 5.670 -0.124 19.641 1.00 89.25 86 CYS A O 1
ATOM 619 N N . LYS A 1 87 ? 6.406 1.570 20.907 1.00 90.56 87 LYS A N 1
ATOM 620 C CA . LYS A 1 87 ? 6.685 0.743 22.094 1.00 90.56 87 LYS A CA 1
ATOM 621 C C . LYS A 1 87 ? 5.425 0.290 22.842 1.00 90.56 87 LYS A C 1
ATOM 623 O O . LYS A 1 87 ? 5.541 -0.415 23.840 1.00 90.56 87 LYS A O 1
ATOM 628 N N . LYS A 1 88 ? 4.240 0.743 22.423 1.00 88.81 88 LYS A N 1
ATOM 629 C CA . LYS A 1 88 ? 2.976 0.374 23.064 1.00 88.81 88 LYS A CA 1
ATOM 630 C C . LYS A 1 88 ? 2.578 -1.029 22.622 1.00 88.81 88 LYS A C 1
ATOM 632 O O . LYS A 1 88 ? 2.602 -1.327 21.434 1.00 88.81 88 LYS A O 1
ATOM 637 N N . MET A 1 89 ? 2.192 -1.858 23.583 1.00 87.81 89 MET A N 1
ATOM 638 C CA . MET A 1 89 ? 1.526 -3.124 23.292 1.00 87.81 89 MET A CA 1
ATOM 639 C C . MET A 1 89 ? 0.075 -2.852 22.901 1.00 87.81 89 MET A C 1
ATOM 641 O O . MET A 1 89 ? -0.509 -1.859 23.341 1.00 87.81 89 MET A O 1
ATOM 645 N N . CYS A 1 90 ? -0.485 -3.713 22.056 1.00 88.88 90 CYS A N 1
ATOM 646 C CA . CYS A 1 90 ? -1.909 -3.674 21.768 1.00 88.88 90 CYS A CA 1
ATOM 647 C C . CYS A 1 90 ? -2.708 -3.993 23.035 1.00 88.88 90 CYS A C 1
ATOM 649 O O . CYS A 1 90 ? -2.283 -4.785 23.881 1.00 88.88 90 CYS A O 1
ATOM 651 N N . GLU A 1 91 ? -3.878 -3.378 23.149 1.00 87.38 91 GLU A N 1
ATOM 652 C CA . GLU A 1 91 ? -4.871 -3.817 24.123 1.00 87.38 91 GLU A CA 1
ATOM 653 C C . GLU A 1 91 ? -5.414 -5.193 23.693 1.00 87.38 91 GLU A C 1
ATOM 655 O O . GLU A 1 91 ? -5.499 -5.455 22.494 1.00 87.38 91 GLU A O 1
ATOM 660 N N . PRO A 1 92 ? -5.811 -6.081 24.618 1.00 86.69 92 PRO A N 1
ATOM 661 C CA . PRO A 1 92 ? -6.317 -7.415 24.273 1.00 86.69 92 PRO A CA 1
ATOM 662 C C . PRO A 1 92 ? -7.493 -7.383 23.286 1.00 86.69 92 PRO A C 1
ATOM 664 O O . PRO A 1 92 ? -7.577 -8.198 22.366 1.00 86.69 92 PRO A O 1
ATOM 667 N N . VAL A 1 93 ? -8.365 -6.389 23.439 1.00 90.56 93 VAL A N 1
ATOM 668 C CA . VAL A 1 93 ? -9.468 -6.072 22.535 1.00 90.56 93 VAL A CA 1
ATOM 669 C C . VAL A 1 93 ? -9.604 -4.557 22.445 1.00 90.56 93 VAL A C 1
ATOM 671 O O . VAL A 1 93 ? -9.295 -3.848 23.399 1.00 90.56 93 VAL A O 1
ATOM 674 N N . GLY A 1 94 ? -10.058 -4.048 21.307 1.00 91.94 94 GLY A N 1
ATOM 675 C CA . GLY A 1 94 ? -10.353 -2.631 21.154 1.00 91.94 94 GLY A CA 1
ATOM 676 C C . GLY A 1 94 ? -10.933 -2.303 19.788 1.00 91.94 94 GLY A C 1
ATOM 677 O O . GLY A 1 94 ? -11.255 -3.191 19.007 1.00 91.94 94 GLY A O 1
ATOM 678 N N . CYS A 1 95 ? -11.082 -1.014 19.496 1.00 93.75 95 CYS A N 1
ATOM 679 C CA . CYS A 1 95 ? -11.637 -0.564 18.220 1.00 93.75 95 CYS A CA 1
ATOM 680 C C . CYS A 1 95 ? -10.564 -0.310 17.163 1.00 93.75 95 CYS A C 1
ATOM 682 O O . CYS A 1 95 ? -9.578 0.388 17.422 1.00 93.75 95 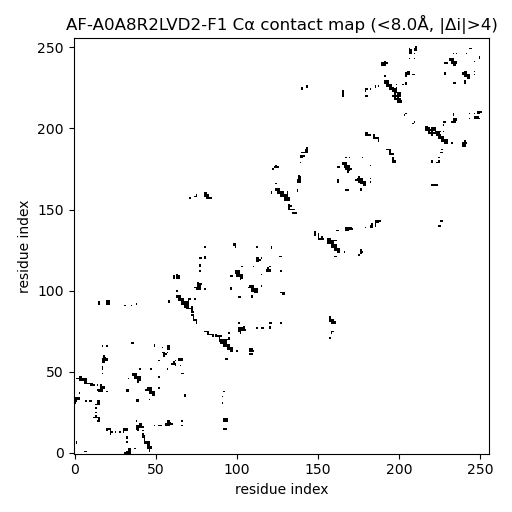CYS A O 1
ATOM 684 N N . GLU A 1 96 ? -10.827 -0.765 15.946 1.00 93.56 96 GLU A N 1
ATOM 685 C CA . GLU A 1 96 ? -10.031 -0.514 14.748 1.00 93.56 96 GLU A CA 1
ATOM 686 C C . GLU A 1 96 ? -10.931 -0.010 13.614 1.00 93.56 96 GLU A C 1
ATOM 688 O O . GLU A 1 96 ? -12.116 -0.332 13.565 1.00 93.56 96 GLU A O 1
ATOM 693 N N . CYS A 1 97 ? -10.399 0.823 12.719 1.00 95.06 97 CYS A N 1
ATOM 694 C CA . CYS A 1 97 ? -11.177 1.294 11.577 1.00 95.06 97 CYS A CA 1
ATOM 695 C C . CYS A 1 97 ? -11.374 0.176 10.552 1.00 95.06 97 CYS A C 1
ATOM 697 O O . CYS A 1 97 ? -10.462 -0.603 10.275 1.00 95.06 97 CYS A O 1
ATOM 699 N N . LYS A 1 98 ? -12.564 0.128 9.947 1.00 93.94 98 LYS A N 1
ATOM 700 C CA . LYS A 1 98 ? -12.838 -0.745 8.801 1.00 93.94 98 LYS A CA 1
ATOM 701 C C . LYS A 1 98 ? -11.859 -0.444 7.652 1.00 93.94 98 LYS A C 1
ATOM 703 O O . LYS A 1 98 ? -11.375 0.687 7.550 1.00 93.94 98 LYS A O 1
ATOM 708 N N . PRO A 1 99 ? -11.577 -1.412 6.760 1.00 92.12 99 PRO A N 1
ATOM 709 C CA . PRO A 1 99 ? -10.792 -1.156 5.553 1.00 92.12 99 PRO A CA 1
ATOM 710 C C . PRO A 1 99 ? -11.320 0.050 4.769 1.00 92.12 99 PRO A C 1
ATOM 712 O O . PRO A 1 99 ? -12.524 0.160 4.541 1.00 92.12 99 PRO A O 1
ATOM 715 N N . GLY A 1 100 ? -10.419 0.957 4.384 1.00 91.00 100 GLY A N 1
ATOM 716 C CA . GLY A 1 100 ? -10.757 2.199 3.674 1.00 91.00 100 GLY A CA 1
ATOM 717 C C . GLY A 1 100 ? -11.134 3.386 4.571 1.00 91.00 100 GLY A C 1
ATOM 718 O O . GLY A 1 100 ? -11.362 4.479 4.055 1.00 91.00 100 GLY A O 1
ATOM 719 N N . PHE A 1 101 ? -11.162 3.207 5.895 1.00 95.19 101 PHE A N 1
ATOM 720 C CA . PHE A 1 101 ? -11.402 4.280 6.860 1.00 95.19 101 PHE A CA 1
ATOM 721 C C . PHE A 1 101 ? -10.150 4.579 7.683 1.00 95.19 101 PHE A C 1
ATOM 723 O O . PHE A 1 101 ? -9.358 3.691 7.997 1.00 95.19 101 PHE A O 1
ATOM 730 N N . ILE A 1 102 ? -10.008 5.837 8.093 1.00 96.31 102 ILE A N 1
ATOM 731 C CA . ILE A 1 102 ? -8.895 6.323 8.910 1.00 96.31 102 ILE A CA 1
ATOM 732 C C . ILE A 1 102 ? -9.423 7.093 10.120 1.00 96.31 102 ILE A C 1
ATOM 734 O O . ILE A 1 102 ? -10.498 7.694 10.074 1.00 96.31 102 ILE A O 1
ATOM 738 N N . ARG A 1 103 ? -8.688 7.093 11.235 1.00 96.38 103 ARG A N 1
ATOM 739 C CA . ARG A 1 103 ? -9.087 7.884 12.404 1.00 96.38 103 ARG A CA 1
ATOM 740 C C . ARG A 1 103 ? -8.929 9.370 12.102 1.00 96.38 103 ARG A C 1
ATOM 742 O O . ARG A 1 103 ? -7.860 9.824 11.704 1.00 96.38 103 ARG A O 1
ATOM 749 N N . SER A 1 104 ? -9.960 10.150 12.401 1.00 97.19 104 SER A N 1
ATOM 750 C CA . SER A 1 104 ? -9.908 11.614 12.270 1.00 97.19 104 SER A CA 1
ATOM 751 C C . SER A 1 104 ? -8.776 12.248 13.094 1.00 97.19 104 SER A C 1
ATOM 753 O O . SER A 1 104 ? -8.145 13.202 12.655 1.00 97.19 104 SER A O 1
ATOM 755 N N . LYS A 1 105 ? -8.506 11.702 14.284 1.00 95.31 105 LYS A N 1
ATOM 756 C CA . LYS A 1 105 ? -7.418 12.073 15.204 1.00 95.31 105 LYS A CA 1
ATOM 757 C C . LYS A 1 105 ? -7.211 10.964 16.238 1.00 95.31 105 LYS A C 1
ATOM 759 O O . LYS A 1 105 ? -7.951 9.978 16.246 1.00 95.31 105 LYS A O 1
ATOM 764 N N . VAL A 1 106 ? -6.253 11.128 17.151 1.00 90.31 106 VAL A N 1
ATOM 765 C CA . VAL A 1 106 ? -6.081 10.220 18.301 1.00 90.31 106 VAL A CA 1
ATOM 766 C C . VAL A 1 106 ? -7.401 10.121 19.078 1.00 90.31 106 VAL A C 1
ATOM 768 O O . VAL A 1 106 ? -7.988 11.141 19.433 1.00 90.31 106 VAL A O 1
ATOM 771 N N . ASN A 1 107 ? -7.884 8.894 19.304 1.00 86.19 107 ASN A N 1
ATOM 772 C CA . ASN A 1 107 ? -9.191 8.586 19.913 1.00 86.19 107 ASN A CA 1
ATOM 773 C C . ASN A 1 107 ? -10.421 9.161 19.175 1.00 86.19 107 ASN A C 1
ATOM 775 O O . ASN A 1 107 ? -11.524 9.145 19.714 1.00 86.19 107 ASN A O 1
ATOM 779 N N . GLY A 1 108 ? -10.254 9.669 17.951 1.00 92.38 108 GLY A N 1
ATOM 780 C CA . GLY A 1 108 ? -11.349 10.133 17.104 1.00 92.38 108 GLY A CA 1
ATOM 781 C C . GLY A 1 108 ? -12.082 8.990 16.399 1.00 92.38 108 GLY A C 1
ATOM 782 O O . GLY A 1 108 ? -11.608 7.848 16.385 1.00 92.38 108 GLY A O 1
ATOM 783 N N . LYS A 1 109 ? -13.219 9.334 15.780 1.00 95.38 109 LYS A N 1
ATOM 784 C CA . LYS A 1 109 ? -13.998 8.425 14.929 1.00 95.38 109 LYS A CA 1
ATOM 785 C C . LYS A 1 109 ? -13.274 8.093 13.625 1.00 95.38 109 LYS A C 1
ATOM 787 O O . LYS A 1 109 ? -12.466 8.901 13.148 1.00 95.38 109 LYS A O 1
ATOM 792 N N . CYS A 1 110 ? -13.601 6.936 13.068 1.00 96.75 110 CYS A N 1
ATOM 793 C CA . CYS A 1 110 ? -13.198 6.472 11.752 1.00 96.75 110 CYS A CA 1
ATOM 794 C C . CYS A 1 110 ? -14.017 7.192 10.670 1.00 96.75 110 CYS A C 1
ATOM 796 O O . CYS A 1 110 ? -15.249 7.210 10.689 1.00 96.75 110 CYS A O 1
ATOM 798 N N . ILE A 1 111 ? -13.319 7.814 9.731 1.00 97.00 111 ILE A N 1
ATOM 799 C CA . ILE A 1 111 ? -13.891 8.612 8.646 1.00 97.00 111 ILE A CA 1
ATOM 800 C C . ILE A 1 111 ? -13.288 8.181 7.312 1.00 97.00 111 ILE A C 1
ATOM 802 O O . ILE A 1 111 ? -12.276 7.475 7.282 1.00 97.00 111 ILE A O 1
ATOM 806 N N . LEU A 1 112 ? -13.925 8.577 6.214 1.00 95.81 112 LEU A N 1
ATOM 807 C CA . LEU A 1 112 ? -13.351 8.385 4.886 1.00 95.81 112 LEU A CA 1
ATOM 808 C C . LEU A 1 112 ? -12.121 9.287 4.706 1.00 95.81 112 LEU A C 1
ATOM 810 O O . LEU A 1 112 ? -11.993 10.332 5.345 1.00 95.81 112 LEU A O 1
ATOM 814 N N . LEU A 1 113 ? -11.210 8.880 3.825 1.00 93.44 113 LEU A N 1
ATOM 815 C CA . LEU A 1 113 ? -9.956 9.596 3.561 1.00 93.44 113 LEU A CA 1
ATOM 816 C C . LEU A 1 113 ? -10.190 11.021 3.045 1.00 93.44 113 LEU A C 1
ATOM 818 O O . LEU A 1 113 ? -9.477 11.941 3.426 1.00 93.44 113 LEU A O 1
ATOM 822 N N . ASP A 1 114 ? -11.206 11.213 2.209 1.00 92.75 114 ASP A N 1
ATOM 823 C CA . ASP A 1 114 ? -11.602 12.512 1.656 1.00 92.75 114 ASP A CA 1
ATOM 824 C C . ASP A 1 114 ? -12.239 13.451 2.696 1.00 92.75 114 ASP A C 1
ATOM 826 O O . ASP A 1 114 ? -12.308 14.660 2.477 1.00 92.75 114 ASP A O 1
ATOM 830 N N . GLN A 1 115 ? -12.656 12.915 3.847 1.00 95.56 115 GLN A N 1
ATOM 831 C CA . GLN A 1 115 ? -13.190 13.673 4.979 1.00 95.56 115 GLN A CA 1
ATOM 832 C C . GLN A 1 115 ? -12.096 14.155 5.943 1.00 95.56 115 GLN A C 1
ATOM 834 O O . GLN A 1 115 ? -12.399 14.883 6.894 1.00 95.56 115 GLN A O 1
ATOM 839 N N . CYS A 1 116 ? -10.836 13.760 5.740 1.00 96.00 116 CYS A N 1
ATOM 840 C CA . CYS A 1 116 ? -9.727 14.283 6.527 1.00 96.00 116 CYS A CA 1
ATOM 841 C C . CYS A 1 116 ? -9.550 15.799 6.301 1.00 96.00 116 CYS A C 1
ATOM 843 O O . CYS A 1 116 ? -9.773 16.304 5.196 1.00 96.00 116 CYS A O 1
ATOM 845 N N . PRO A 1 117 ? -9.120 16.561 7.325 1.00 94.50 117 PRO A N 1
ATOM 846 C CA . PRO A 1 117 ? -8.761 17.963 7.141 1.00 94.50 117 PRO A CA 1
ATOM 847 C C . PRO A 1 117 ? -7.651 18.101 6.090 1.00 94.50 117 PRO A C 1
ATOM 849 O O . PRO A 1 117 ? -6.578 17.530 6.252 1.00 94.50 117 PRO A O 1
ATOM 852 N N . GLY A 1 118 ? -7.908 18.857 5.020 1.00 90.62 118 GLY A N 1
ATOM 853 C CA . GLY A 1 118 ? -6.975 18.985 3.891 1.00 90.62 118 GLY A CA 1
ATOM 854 C C . GLY A 1 118 ? -7.160 17.948 2.775 1.00 90.62 118 GLY A C 1
ATOM 855 O O . GLY A 1 118 ? -6.403 17.981 1.811 1.00 90.62 118 GLY A O 1
ATOM 856 N N . GLY A 1 119 ? -8.179 17.086 2.857 1.00 91.44 119 GLY A N 1
ATOM 857 C CA . GLY A 1 119 ? -8.468 16.051 1.862 1.00 91.44 119 GLY A CA 1
ATOM 858 C C . GLY A 1 119 ? -7.727 14.744 2.142 1.00 91.44 119 GLY A C 1
ATOM 859 O O . GLY A 1 119 ? -7.360 14.472 3.283 1.00 91.44 119 GLY A O 1
ATOM 860 N N . ASN A 1 120 ? -7.519 13.928 1.102 1.00 91.62 120 ASN A N 1
ATOM 861 C CA . ASN A 1 120 ? -6.863 12.623 1.222 1.00 91.62 120 ASN A CA 1
ATOM 862 C C . ASN A 1 120 ? -5.482 12.764 1.900 1.00 91.62 120 ASN A C 1
ATOM 864 O O . ASN A 1 120 ? -4.585 13.374 1.312 1.00 91.62 120 ASN A O 1
ATOM 868 N N . PRO A 1 121 ? -5.262 12.167 3.089 1.00 93.25 121 PRO A N 1
ATOM 869 C CA . PRO A 1 121 ? -4.012 12.328 3.830 1.00 93.25 121 PRO A CA 1
ATOM 870 C C . PRO A 1 121 ? -2.821 11.648 3.139 1.00 93.25 121 PRO A C 1
ATOM 872 O O . PRO A 1 121 ? -1.673 11.930 3.472 1.00 93.25 121 PRO A O 1
ATOM 875 N N . CYS A 1 122 ? -3.074 10.769 2.166 1.00 92.62 122 CYS A N 1
ATOM 876 C CA . CYS A 1 122 ? -2.037 10.155 1.345 1.00 92.62 122 CYS A CA 1
ATOM 877 C C . CYS A 1 122 ? -1.593 11.019 0.156 1.00 92.62 122 CYS A C 1
ATOM 879 O O . CYS A 1 122 ? -0.617 10.671 -0.506 1.00 92.62 122 CYS A O 1
ATOM 881 N N . GLY A 1 123 ? -2.261 12.149 -0.089 1.00 90.12 123 GLY A N 1
ATOM 882 C CA . GLY A 1 123 ? -2.015 13.003 -1.245 1.00 90.12 123 GLY A CA 1
ATOM 883 C C . GLY A 1 123 ? -2.606 12.446 -2.541 1.00 90.12 123 GLY A C 1
ATOM 884 O O . GLY A 1 123 ? -3.376 11.481 -2.549 1.00 90.12 123 GLY A O 1
ATOM 885 N N . ASP A 1 124 ? -2.258 13.090 -3.651 1.00 89.69 124 ASP A N 1
ATOM 886 C CA . ASP A 1 124 ? -2.735 12.700 -4.975 1.00 89.69 124 ASP A CA 1
ATOM 887 C C . ASP A 1 124 ? -2.101 11.383 -5.436 1.00 89.69 124 ASP A C 1
ATOM 889 O O . ASP A 1 124 ? -0.918 11.123 -5.215 1.00 89.69 124 ASP A O 1
ATOM 893 N N . ASN A 1 125 ? -2.888 10.568 -6.142 1.00 92.25 125 ASN A N 1
ATOM 894 C CA . ASN A 1 125 ? -2.458 9.286 -6.713 1.00 92.25 125 ASN A CA 1
ATOM 895 C C . ASN A 1 125 ? -1.933 8.266 -5.689 1.00 92.25 125 ASN A C 1
ATOM 897 O O . ASN A 1 125 ? -1.125 7.399 -6.028 1.00 92.25 125 ASN A O 1
ATOM 901 N N . ALA A 1 126 ? -2.418 8.347 -4.454 1.00 93.56 126 ALA A N 1
ATOM 902 C CA . ALA A 1 126 ? -2.117 7.401 -3.395 1.00 93.56 126 ALA A CA 1
ATOM 903 C C . ALA A 1 126 ? -3.393 6.968 -2.667 1.00 93.56 126 ALA A C 1
ATOM 905 O O . ALA A 1 126 ? -4.347 7.739 -2.523 1.00 93.56 126 ALA A O 1
ATOM 906 N N . THR A 1 127 ? -3.381 5.740 -2.161 1.00 92.69 127 THR A N 1
ATOM 907 C CA . THR A 1 127 ? -4.457 5.169 -1.356 1.00 92.69 127 THR A CA 1
ATOM 908 C C . THR A 1 127 ? -3.935 4.744 0.007 1.00 92.69 127 THR A C 1
ATOM 910 O O . THR A 1 127 ? -2.766 4.393 0.175 1.00 92.69 127 THR A O 1
ATOM 913 N N . PHE A 1 128 ? -4.815 4.767 0.999 1.00 94.25 128 PHE A N 1
ATOM 914 C CA . PHE A 1 128 ? -4.518 4.252 2.325 1.00 94.25 128 PHE A CA 1
ATOM 915 C C . PHE A 1 128 ? -4.804 2.754 2.385 1.00 94.25 128 PHE A C 1
ATOM 917 O O . PHE A 1 128 ? -5.860 2.290 1.953 1.00 94.25 128 PHE A O 1
ATOM 924 N N . MET A 1 129 ? -3.871 2.009 2.963 1.00 92.75 129 MET A N 1
ATOM 925 C CA . MET A 1 129 ? -3.971 0.575 3.188 1.00 92.75 129 MET A CA 1
ATOM 926 C C . MET A 1 129 ? -3.843 0.290 4.679 1.00 92.75 129 MET A C 1
ATOM 928 O O . MET A 1 129 ? -2.920 0.771 5.333 1.00 92.75 129 MET A O 1
ATOM 932 N N . ASN A 1 130 ? -4.725 -0.556 5.213 1.00 90.62 130 ASN A N 1
ATOM 933 C CA . ASN A 1 130 ? -4.643 -0.996 6.611 1.00 90.62 130 ASN A CA 1
ATOM 934 C C . ASN A 1 130 ? -3.405 -1.874 6.870 1.00 90.62 130 ASN A C 1
ATOM 936 O O . ASN A 1 130 ? -2.943 -1.976 7.999 1.00 90.62 130 ASN A O 1
ATOM 940 N N . CYS A 1 131 ? -2.864 -2.491 5.818 1.00 91.25 131 CYS A N 1
ATOM 941 C CA . CYS A 1 131 ? -1.654 -3.297 5.856 1.00 91.25 131 CYS A CA 1
ATOM 942 C C . CYS A 1 131 ? -0.768 -2.913 4.665 1.00 91.25 131 CYS A C 1
ATOM 944 O O . CYS A 1 131 ? -0.992 -3.353 3.537 1.00 91.25 131 CYS A O 1
ATOM 946 N N . ARG A 1 132 ? 0.196 -2.024 4.910 1.00 92.00 132 ARG A N 1
ATOM 947 C CA . ARG A 1 132 ? 1.201 -1.577 3.945 1.00 92.00 132 ARG A CA 1
ATOM 948 C C . ARG A 1 132 ? 2.391 -2.530 3.999 1.00 92.00 132 ARG A C 1
ATOM 950 O O . ARG A 1 132 ? 3.023 -2.682 5.043 1.00 92.00 132 ARG A O 1
ATOM 957 N N . VAL A 1 133 ? 2.719 -3.116 2.853 1.00 91.06 133 VAL A N 1
ATOM 958 C CA . VAL A 1 133 ? 3.909 -3.952 2.664 1.00 91.06 133 VAL A CA 1
ATOM 959 C C . VAL A 1 133 ? 4.937 -3.113 1.906 1.00 91.06 133 VAL A C 1
ATOM 961 O O . VAL A 1 133 ? 4.821 -3.004 0.691 1.00 91.06 133 VAL A O 1
ATOM 964 N N . PRO A 1 134 ? 5.883 -2.446 2.593 1.00 86.81 134 PRO A N 1
ATOM 965 C CA . PRO A 1 134 ? 6.867 -1.614 1.916 1.00 86.81 134 PRO A CA 1
ATOM 966 C C . PRO A 1 134 ? 7.788 -2.484 1.060 1.00 86.81 134 PRO A C 1
ATOM 968 O O . PRO A 1 134 ? 8.398 -3.428 1.562 1.00 86.81 134 PRO A O 1
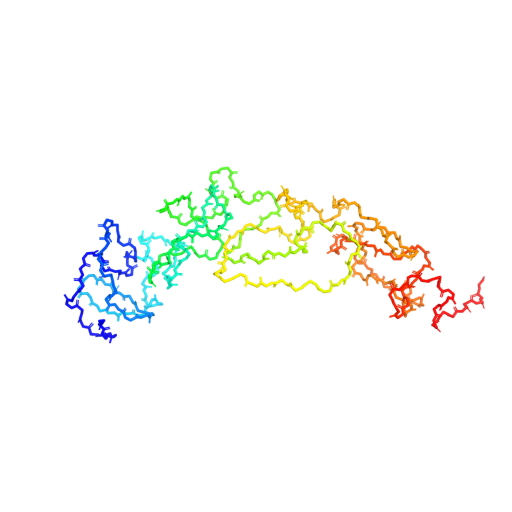ATOM 971 N N . CYS A 1 135 ? 7.919 -2.133 -0.212 1.00 89.31 135 CYS A N 1
ATOM 972 C CA . CYS A 1 135 ? 8.733 -2.868 -1.165 1.00 89.31 135 CYS A CA 1
ATOM 973 C C . CYS A 1 135 ? 9.655 -1.925 -1.942 1.00 89.31 135 CYS A C 1
ATOM 975 O O . CYS A 1 135 ? 9.289 -0.786 -2.222 1.00 89.31 135 CYS A O 1
ATOM 977 N N . ILE A 1 136 ? 10.862 -2.370 -2.323 1.00 88.62 136 ILE A N 1
ATOM 978 C CA . ILE A 1 136 ? 11.764 -1.517 -3.129 1.00 88.62 136 ILE A CA 1
ATOM 979 C C . ILE A 1 136 ? 11.140 -1.177 -4.489 1.00 88.62 136 ILE A C 1
ATOM 981 O O . ILE A 1 136 ? 11.417 -0.119 -5.042 1.00 88.62 136 ILE A O 1
ATOM 985 N N . THR A 1 137 ? 10.257 -2.043 -4.992 1.00 89.75 137 THR A N 1
ATOM 986 C CA . THR A 1 137 ? 9.510 -1.831 -6.233 1.00 89.75 137 THR A CA 1
ATOM 987 C C . THR A 1 137 ? 8.428 -0.761 -6.102 1.00 89.75 137 THR A C 1
ATOM 989 O O . THR A 1 137 ? 7.960 -0.279 -7.127 1.00 89.75 137 THR A O 1
ATOM 992 N N . ASP A 1 138 ? 8.061 -0.319 -4.894 1.00 92.19 138 ASP A N 1
ATOM 993 C CA . ASP A 1 138 ? 7.140 0.815 -4.707 1.00 92.19 138 ASP A CA 1
ATOM 994 C C . ASP A 1 138 ? 7.803 2.156 -5.058 1.00 92.19 138 ASP A C 1
ATOM 996 O O . ASP A 1 138 ? 7.127 3.172 -5.243 1.00 92.19 138 ASP A O 1
ATOM 1000 N N . TYR A 1 139 ? 9.133 2.170 -5.137 1.00 93.69 139 TYR A N 1
ATOM 1001 C CA . TYR A 1 139 ? 9.947 3.340 -5.429 1.00 93.69 139 TYR A CA 1
ATOM 1002 C C . TYR A 1 139 ? 10.441 3.310 -6.873 1.00 93.69 139 TYR A C 1
ATOM 1004 O O . TYR A 1 139 ? 10.616 2.245 -7.467 1.00 93.69 139 TYR A O 1
ATOM 1012 N N . CYS A 1 140 ? 10.707 4.487 -7.442 1.00 94.81 140 CYS A N 1
ATOM 1013 C CA . CYS A 1 140 ? 11.410 4.572 -8.716 1.00 94.81 140 CYS A CA 1
ATOM 1014 C C . CYS A 1 140 ? 12.745 3.810 -8.652 1.00 94.81 140 CYS A C 1
ATOM 1016 O O . CYS A 1 140 ? 13.473 3.931 -7.657 1.00 94.81 140 CYS A O 1
ATOM 1018 N N . PRO A 1 141 ? 13.091 3.042 -9.700 1.00 93.94 141 PRO A N 1
ATOM 1019 C CA . PRO A 1 141 ? 14.331 2.286 -9.720 1.00 93.94 141 PRO A CA 1
ATOM 1020 C C . PRO A 1 141 ? 15.533 3.231 -9.665 1.00 93.94 141 PRO A C 1
ATOM 1022 O O . PRO A 1 141 ? 15.536 4.316 -10.243 1.00 93.94 141 PRO A O 1
ATOM 1025 N N . VAL A 1 142 ? 16.575 2.796 -8.961 1.00 93.19 142 VAL A N 1
ATOM 1026 C CA . VAL A 1 142 ? 17.844 3.533 -8.827 1.00 93.19 142 VAL A CA 1
ATOM 1027 C C . VAL A 1 142 ? 18.977 2.898 -9.637 1.00 93.19 142 VAL A C 1
ATOM 1029 O O . VAL A 1 142 ? 20.055 3.473 -9.765 1.00 93.19 142 VAL A O 1
ATOM 1032 N N . ASN A 1 143 ? 18.744 1.697 -10.162 1.00 92.94 143 ASN A N 1
ATOM 1033 C CA . ASN A 1 143 ? 19.655 0.925 -10.997 1.00 92.94 143 ASN A CA 1
ATOM 1034 C C . ASN A 1 143 ? 18.848 -0.018 -11.907 1.00 92.94 143 ASN A C 1
ATOM 1036 O O . ASN A 1 143 ? 17.625 -0.087 -11.818 1.00 92.94 143 ASN A O 1
ATOM 1040 N N . ASP A 1 144 ? 19.538 -0.744 -12.779 1.00 92.62 144 ASP A N 1
ATOM 1041 C CA . ASP A 1 144 ? 18.964 -1.634 -13.788 1.00 92.62 144 ASP A CA 1
ATOM 1042 C C . ASP A 1 144 ? 18.867 -3.105 -13.328 1.00 92.62 144 ASP A C 1
ATOM 1044 O O . ASP A 1 144 ? 18.965 -4.028 -14.149 1.00 92.62 144 ASP A O 1
ATOM 1048 N N . THR A 1 145 ? 18.695 -3.344 -12.020 1.00 89.12 145 THR A N 1
ATOM 1049 C CA . THR A 1 145 ? 18.562 -4.694 -11.443 1.00 89.12 145 THR A CA 1
ATOM 1050 C C . THR A 1 145 ? 17.268 -5.365 -11.907 1.00 89.12 145 THR A C 1
ATOM 1052 O O . THR A 1 145 ? 16.196 -4.773 -11.842 1.00 89.12 145 THR A O 1
ATOM 1055 N N . ARG A 1 146 ? 17.364 -6.632 -12.334 1.00 80.88 146 ARG A N 1
ATOM 1056 C CA . ARG A 1 146 ? 16.226 -7.469 -12.774 1.00 80.88 146 ARG A CA 1
ATOM 1057 C C . ARG A 1 146 ? 15.825 -8.572 -11.796 1.00 80.88 146 ARG A C 1
ATOM 1059 O O . ARG A 1 146 ? 14.978 -9.393 -12.123 1.00 80.88 146 ARG A O 1
ATOM 1066 N N . GLY A 1 147 ? 16.493 -8.648 -10.648 1.00 77.81 147 GLY A N 1
ATOM 1067 C CA . GLY A 1 147 ? 16.239 -9.696 -9.667 1.00 77.81 147 GLY A CA 1
ATOM 1068 C C . GLY A 1 147 ? 14.806 -9.649 -9.148 1.00 77.81 147 GLY A C 1
ATOM 1069 O O . GLY A 1 147 ? 14.228 -8.571 -9.002 1.00 77.81 147 GLY A O 1
ATOM 1070 N N . GLU A 1 148 ? 14.258 -10.822 -8.843 1.00 74.31 148 GLU A N 1
ATOM 1071 C CA . GLU A 1 148 ? 13.007 -10.921 -8.104 1.00 74.31 148 GLU A CA 1
ATOM 1072 C C . GLU A 1 148 ? 13.191 -10.267 -6.735 1.00 74.31 148 GLU A C 1
ATOM 1074 O O . GLU A 1 148 ? 14.053 -10.653 -5.941 1.00 74.31 148 GLU A O 1
ATOM 1079 N N . VAL A 1 149 ? 12.389 -9.241 -6.472 1.00 81.69 149 VAL A N 1
ATOM 1080 C CA . VAL A 1 149 ? 12.361 -8.596 -5.169 1.00 81.69 149 VAL A CA 1
ATOM 1081 C C . VAL A 1 149 ? 11.342 -9.332 -4.314 1.00 81.69 149 VAL A C 1
ATOM 1083 O O . VAL A 1 149 ? 10.142 -9.281 -4.576 1.00 81.69 149 VAL A O 1
ATOM 1086 N N . ILE A 1 150 ? 11.830 -9.977 -3.260 1.00 82.62 150 ILE A N 1
ATOM 1087 C CA . ILE A 1 150 ? 10.981 -10.535 -2.213 1.00 82.62 150 ILE A CA 1
ATOM 1088 C C . ILE A 1 150 ? 10.777 -9.450 -1.157 1.00 82.62 150 ILE A C 1
ATOM 1090 O O . ILE A 1 150 ? 11.742 -8.934 -0.594 1.00 82.62 150 ILE A O 1
ATOM 1094 N N . CYS A 1 151 ? 9.517 -9.097 -0.913 1.00 87.25 151 CYS A N 1
ATOM 1095 C CA . CYS A 1 151 ? 9.129 -8.119 0.094 1.00 87.25 151 CYS A CA 1
ATOM 1096 C C . CYS A 1 151 ? 8.371 -8.813 1.217 1.00 87.25 151 CYS A C 1
ATOM 1098 O O . CYS A 1 151 ? 7.312 -9.403 0.999 1.00 87.25 151 CYS A O 1
ATOM 1100 N N . ASP A 1 152 ? 8.944 -8.752 2.415 1.00 86.56 152 ASP A N 1
ATOM 1101 C CA . ASP A 1 152 ? 8.384 -9.400 3.591 1.00 86.56 152 ASP A CA 1
ATOM 1102 C C . ASP A 1 152 ? 7.229 -8.577 4.157 1.00 86.56 152 ASP A C 1
ATOM 1104 O O . ASP A 1 152 ? 7.321 -7.360 4.339 1.00 86.56 152 ASP A O 1
ATOM 1108 N N . ILE A 1 153 ? 6.134 -9.262 4.479 1.00 86.25 153 ILE A N 1
ATOM 1109 C CA . ILE A 1 153 ? 4.997 -8.641 5.153 1.00 86.25 153 ILE A CA 1
ATOM 1110 C C . ILE A 1 153 ? 5.432 -8.309 6.588 1.00 86.25 153 ILE A C 1
ATOM 1112 O O . ILE A 1 153 ? 5.776 -9.227 7.342 1.00 86.25 153 ILE A O 1
ATOM 1116 N N . PRO A 1 154 ? 5.420 -7.027 6.999 1.00 83.44 154 PRO A N 1
ATOM 1117 C CA . PRO A 1 154 ? 5.802 -6.663 8.353 1.00 83.44 154 PRO A CA 1
ATOM 1118 C C . PRO A 1 154 ? 4.835 -7.284 9.367 1.00 83.44 154 PRO A C 1
ATOM 1120 O O . PRO A 1 154 ? 3.627 -7.344 9.139 1.00 83.44 154 PRO A O 1
ATOM 1123 N N . ASN A 1 155 ? 5.370 -7.726 10.508 1.00 83.31 155 ASN A N 1
ATOM 1124 C CA . ASN A 1 155 ? 4.584 -8.187 11.648 1.00 83.31 155 ASN A CA 1
ATOM 1125 C C . ASN A 1 155 ? 4.969 -7.376 12.905 1.00 83.31 155 ASN A C 1
ATOM 1127 O O . ASN A 1 155 ? 6.117 -7.472 13.346 1.00 83.31 155 ASN A O 1
ATOM 1131 N N . PRO A 1 156 ? 4.057 -6.573 13.485 1.00 85.81 156 PRO A N 1
ATOM 1132 C CA . PRO A 1 156 ? 2.671 -6.363 13.056 1.00 85.81 156 PRO A CA 1
ATOM 1133 C C . PRO A 1 156 ? 2.590 -5.660 11.698 1.00 85.81 156 PRO A C 1
ATOM 1135 O O . PRO A 1 156 ? 3.461 -4.854 11.362 1.00 85.81 156 PRO A O 1
ATOM 1138 N N . CYS A 1 157 ? 1.538 -5.951 10.925 1.00 88.94 157 CYS A N 1
ATOM 1139 C CA . CYS A 1 157 ? 1.335 -5.226 9.677 1.00 88.94 157 CYS A CA 1
ATOM 1140 C C . CYS A 1 157 ? 0.903 -3.797 9.987 1.00 88.94 157 CYS A C 1
ATOM 1142 O O . CYS A 1 157 ? -0.035 -3.589 10.755 1.00 88.94 157 CYS A O 1
ATOM 1144 N N . LEU A 1 158 ? 1.604 -2.822 9.417 1.00 91.69 158 LEU A N 1
ATOM 1145 C CA . LEU A 1 158 ? 1.381 -1.410 9.698 1.00 91.69 158 LEU A CA 1
ATOM 1146 C C . LEU A 1 158 ? 0.557 -0.780 8.588 1.00 91.69 158 LEU A C 1
ATOM 1148 O O . LEU A 1 158 ? 0.830 -0.998 7.411 1.00 91.69 158 LEU A O 1
ATOM 1152 N N . SER A 1 159 ? -0.424 0.035 8.954 1.00 93.44 159 SER A N 1
ATOM 1153 C CA . SER A 1 159 ? -1.194 0.812 7.993 1.00 93.44 159 SER A CA 1
ATOM 1154 C C . SER A 1 159 ? -0.378 1.962 7.404 1.00 93.44 159 SER A C 1
ATOM 1156 O O . SER A 1 159 ? 0.521 2.510 8.043 1.00 93.44 159 SER A O 1
ATOM 1158 N N . GLY A 1 160 ? -0.692 2.370 6.181 1.00 93.75 160 GLY A N 1
ATOM 1159 C CA . GLY A 1 160 ? -0.006 3.484 5.545 1.00 93.75 160 GLY A CA 1
ATOM 1160 C C . GLY A 1 160 ? -0.471 3.764 4.130 1.00 93.75 160 GLY A C 1
ATOM 1161 O O . GLY A 1 160 ? -1.304 3.057 3.570 1.00 93.75 160 GLY A O 1
ATOM 1162 N N . CYS A 1 161 ? 0.093 4.817 3.564 1.00 94.00 161 CYS A N 1
ATOM 1163 C CA . CYS A 1 161 ? -0.151 5.234 2.198 1.00 94.00 161 CYS A CA 1
ATOM 1164 C C . CYS A 1 161 ? 0.705 4.423 1.227 1.00 94.00 161 CYS A C 1
ATOM 1166 O O . CYS A 1 161 ? 1.893 4.189 1.469 1.00 94.00 161 CYS A O 1
ATOM 1168 N N . VAL A 1 162 ? 0.095 4.024 0.118 1.00 93.88 162 VAL A N 1
ATOM 1169 C CA . VAL A 1 162 ? 0.756 3.388 -1.023 1.00 93.88 162 VAL A CA 1
ATOM 1170 C C . VAL A 1 162 ? 0.363 4.136 -2.288 1.00 93.88 162 VAL A C 1
ATOM 1172 O O . VAL A 1 162 ? -0.756 4.645 -2.385 1.00 93.88 162 VAL A O 1
ATOM 1175 N N . CYS A 1 163 ? 1.269 4.221 -3.255 1.00 95.19 163 CYS A N 1
ATOM 1176 C CA . CYS A 1 163 ? 0.923 4.792 -4.549 1.00 95.19 163 CYS A CA 1
ATOM 1177 C C . CYS A 1 163 ? -0.118 3.919 -5.261 1.00 95.19 163 CYS A C 1
ATOM 1179 O O . CYS A 1 163 ? -0.128 2.695 -5.130 1.00 95.19 163 CYS A O 1
ATOM 1181 N N . ASN A 1 164 ? -1.012 4.561 -6.010 1.00 93.44 164 ASN A N 1
ATOM 1182 C CA . ASN A 1 164 ? -1.961 3.866 -6.870 1.00 93.44 164 ASN A CA 1
ATOM 1183 C C . ASN A 1 164 ? -1.215 3.094 -7.969 1.00 93.44 164 ASN A C 1
ATOM 1185 O O . ASN A 1 164 ? -0.052 3.368 -8.270 1.00 93.44 164 ASN A O 1
ATOM 1189 N N . SER A 1 165 ? -1.902 2.154 -8.618 1.00 90.56 165 SER A N 1
ATOM 1190 C CA . SER A 1 165 ? -1.352 1.432 -9.770 1.00 90.56 165 SER A CA 1
ATOM 1191 C C . SER A 1 165 ? -0.769 2.396 -10.809 1.00 90.56 165 SER A C 1
ATOM 1193 O O . SER A 1 165 ? -1.387 3.415 -11.117 1.00 90.56 165 SER A O 1
ATOM 1195 N N . TYR A 1 166 ? 0.401 2.052 -11.356 1.00 91.25 166 TYR A N 1
ATOM 1196 C CA . TYR A 1 166 ? 1.162 2.855 -12.330 1.00 91.25 166 TYR A CA 1
ATOM 1197 C C . TYR A 1 166 ? 1.809 4.137 -11.775 1.00 91.25 166 TYR A C 1
ATOM 1199 O O . TYR A 1 166 ? 2.387 4.917 -12.537 1.00 91.25 166 TYR A O 1
ATOM 1207 N N . TYR A 1 167 ? 1.766 4.342 -10.457 1.00 94.38 167 TYR A N 1
ATOM 1208 C CA . TYR A 1 167 ? 2.512 5.383 -9.755 1.00 94.38 167 TYR A CA 1
ATOM 1209 C C .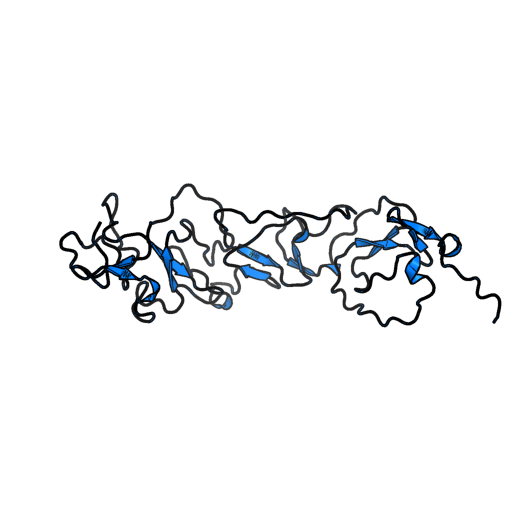 TYR A 1 167 ? 3.573 4.760 -8.851 1.00 94.38 167 TYR A C 1
ATOM 1211 O O . TYR A 1 167 ? 3.433 3.632 -8.381 1.00 94.38 167 TYR A O 1
ATOM 1219 N N . LYS A 1 168 ? 4.634 5.522 -8.590 1.00 94.38 168 LYS A N 1
ATOM 1220 C CA . LYS A 1 168 ? 5.726 5.144 -7.693 1.00 94.38 168 LYS A CA 1
ATOM 1221 C C . LYS A 1 168 ? 6.101 6.289 -6.784 1.00 94.38 168 LYS A C 1
ATOM 1223 O O . LYS A 1 168 ? 6.005 7.452 -7.172 1.00 94.38 168 LYS A O 1
ATOM 1228 N N . HIS A 1 169 ? 6.597 5.958 -5.602 1.00 94.31 169 HIS A N 1
ATOM 1229 C CA . HIS A 1 169 ? 7.285 6.935 -4.778 1.00 94.31 169 HIS A CA 1
ATOM 1230 C C . HIS A 1 169 ? 8.538 7.406 -5.518 1.00 94.31 169 HIS A C 1
ATOM 1232 O O . HIS A 1 169 ? 9.334 6.589 -5.990 1.00 94.31 169 HIS A O 1
ATOM 1238 N N . ARG A 1 170 ? 8.738 8.724 -5.606 1.00 94.50 170 ARG A N 1
ATOM 1239 C CA . ARG A 1 170 ? 9.892 9.306 -6.304 1.00 94.50 170 ARG A CA 1
ATOM 1240 C C . ARG A 1 170 ? 11.214 8.731 -5.792 1.00 94.50 170 ARG A C 1
ATOM 1242 O O . ARG A 1 170 ? 12.113 8.471 -6.587 1.00 94.50 170 ARG A O 1
ATOM 1249 N N . SER A 1 171 ? 11.356 8.560 -4.477 1.00 93.25 171 SER A N 1
ATOM 1250 C CA . SER A 1 171 ? 12.518 7.904 -3.868 1.00 93.25 171 SER A CA 1
ATOM 1251 C C . SER A 1 171 ? 12.236 7.474 -2.427 1.00 93.25 171 SER A C 1
ATOM 1253 O O . SER A 1 171 ? 11.233 7.863 -1.840 1.00 93.25 171 SER A O 1
ATOM 1255 N N . VAL A 1 172 ? 13.164 6.745 -1.805 1.00 88.75 172 VAL A N 1
ATOM 1256 C CA . VAL A 1 172 ? 13.076 6.380 -0.375 1.00 88.75 172 VAL A CA 1
ATOM 1257 C C . VAL A 1 172 ? 13.015 7.584 0.577 1.00 88.75 172 VAL A C 1
ATOM 1259 O O . VAL A 1 172 ? 12.549 7.448 1.703 1.00 88.75 172 VAL A O 1
ATOM 1262 N N . ASN A 1 173 ? 13.473 8.758 0.127 1.00 88.94 173 ASN A N 1
ATOM 1263 C CA . ASN A 1 173 ? 13.468 10.003 0.902 1.00 88.94 173 ASN A CA 1
ATOM 1264 C C . ASN A 1 173 ? 12.357 10.973 0.467 1.00 88.94 173 ASN A C 1
ATOM 1266 O O . ASN A 1 173 ? 12.142 11.986 1.128 1.00 88.94 173 ASN A O 1
ATOM 1270 N N . ASP A 1 174 ? 11.675 10.683 -0.642 1.00 90.06 174 ASP A N 1
ATOM 1271 C CA . ASP A 1 174 ? 10.589 11.492 -1.187 1.00 90.06 174 ASP A CA 1
ATOM 1272 C C . ASP A 1 174 ? 9.411 10.579 -1.533 1.00 90.06 174 ASP A C 1
ATOM 1274 O O . ASP A 1 174 ? 9.383 9.918 -2.575 1.00 90.06 174 ASP A O 1
ATOM 1278 N N . ASN A 1 175 ? 8.433 10.567 -0.629 1.00 86.62 175 ASN A N 1
ATOM 1279 C CA . ASN A 1 175 ? 7.244 9.733 -0.731 1.00 86.62 175 ASN A CA 1
ATOM 1280 C C . ASN A 1 175 ? 6.196 10.287 -1.712 1.00 86.62 175 ASN A C 1
ATOM 1282 O O . ASN A 1 175 ? 5.100 9.731 -1.774 1.00 86.62 175 ASN A O 1
ATOM 1286 N N . GLN A 1 176 ? 6.480 11.344 -2.478 1.00 92.50 176 GLN A N 1
ATOM 1287 C CA . GLN A 1 176 ? 5.561 11.809 -3.513 1.00 92.50 176 GLN A CA 1
ATOM 1288 C C . GLN A 1 176 ? 5.318 10.709 -4.557 1.00 92.50 176 GLN A C 1
ATOM 1290 O O . GLN A 1 176 ? 6.264 10.199 -5.159 1.00 92.50 176 GLN A O 1
ATOM 1295 N N . CYS A 1 177 ? 4.047 10.377 -4.790 1.00 95.56 177 CYS A N 1
ATOM 1296 C CA . CYS A 1 177 ? 3.645 9.461 -5.851 1.00 95.56 177 CYS A CA 1
ATOM 1297 C C . CYS A 1 177 ? 3.666 10.182 -7.200 1.00 95.56 177 CYS A C 1
ATOM 1299 O O . CYS A 1 177 ? 2.882 11.102 -7.440 1.00 95.56 177 CYS A O 1
ATOM 1301 N N . ILE A 1 178 ? 4.562 9.755 -8.083 1.00 95.06 178 ILE A N 1
ATOM 1302 C CA . ILE A 1 178 ? 4.671 10.241 -9.459 1.00 95.06 178 ILE A CA 1
ATOM 1303 C C . ILE A 1 178 ? 4.302 9.125 -10.438 1.00 95.06 178 ILE A C 1
ATOM 1305 O O . ILE A 1 178 ? 4.459 7.950 -10.094 1.00 95.06 178 ILE A O 1
ATOM 1309 N N . PRO A 1 179 ? 3.801 9.445 -11.643 1.00 94.94 179 PRO A N 1
ATOM 1310 C CA . PRO A 1 179 ? 3.616 8.444 -12.687 1.00 94.94 179 PRO A CA 1
ATOM 1311 C C . PRO A 1 179 ? 4.916 7.666 -12.914 1.00 94.94 179 PRO A C 1
ATOM 1313 O O . PRO A 1 179 ? 5.984 8.273 -12.983 1.00 94.94 179 PRO A O 1
ATOM 1316 N N . ALA A 1 180 ? 4.850 6.343 -13.073 1.00 93.75 180 ALA A N 1
ATOM 1317 C C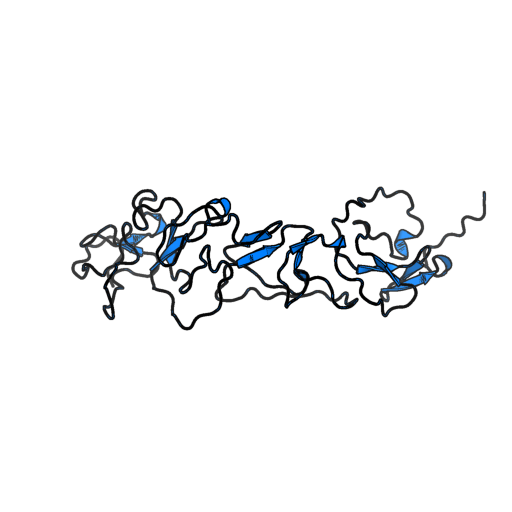A . ALA A 1 180 ? 6.051 5.512 -13.222 1.00 93.75 180 ALA A CA 1
ATOM 1318 C C . ALA A 1 180 ? 6.940 5.955 -14.406 1.00 93.75 180 ALA A C 1
ATOM 1320 O O . ALA A 1 180 ? 8.166 5.930 -14.317 1.00 93.75 180 ALA A O 1
ATOM 1321 N N . LYS A 1 181 ? 6.326 6.485 -15.471 1.00 93.31 181 LYS A N 1
ATOM 1322 C CA . LYS A 1 181 ? 7.015 7.078 -16.631 1.00 93.31 181 LYS A CA 1
ATOM 1323 C C . LYS A 1 181 ? 7.845 8.333 -16.341 1.00 93.31 181 LYS A C 1
ATOM 1325 O O . LYS A 1 181 ? 8.671 8.718 -17.165 1.00 93.31 181 LYS A O 1
ATOM 1330 N N . GLU A 1 182 ? 7.604 8.988 -15.207 1.00 94.94 182 GLU A N 1
ATOM 1331 C CA . GLU A 1 182 ? 8.340 10.170 -14.740 1.00 94.94 182 GLU A CA 1
ATOM 1332 C C . GLU A 1 182 ? 9.478 9.800 -13.778 1.00 94.94 182 GLU A C 1
ATOM 1334 O O . GLU A 1 182 ? 10.158 10.685 -13.251 1.00 94.94 182 GLU A O 1
ATOM 1339 N N . CYS A 1 183 ? 9.707 8.504 -13.540 1.00 95.06 183 CYS A N 1
ATOM 1340 C CA . CYS A 1 183 ? 10.857 8.060 -12.771 1.00 95.06 183 CYS A CA 1
ATOM 1341 C C . CYS A 1 183 ? 12.173 8.508 -13.432 1.00 95.06 183 CYS A C 1
ATOM 1343 O O . CYS A 1 183 ? 12.295 8.461 -14.661 1.00 95.06 183 CYS A O 1
ATOM 1345 N N . PRO A 1 184 ? 13.176 8.928 -12.635 1.00 95.19 184 PRO A N 1
ATOM 1346 C CA . PRO A 1 184 ? 14.477 9.312 -13.165 1.00 95.19 184 PRO A CA 1
ATOM 1347 C C . PRO A 1 184 ? 15.116 8.175 -13.975 1.00 95.19 184 PRO A C 1
ATOM 1349 O O . PRO A 1 184 ? 15.034 7.019 -13.556 1.00 95.19 184 PRO A O 1
ATOM 1352 N N . PRO A 1 185 ? 15.778 8.483 -15.104 1.00 95.44 185 PRO A N 1
ATOM 1353 C CA . PRO A 1 185 ? 16.452 7.467 -15.891 1.00 95.44 185 PRO A CA 1
ATOM 1354 C C . PRO A 1 185 ? 17.609 6.846 -15.112 1.00 95.44 185 PRO A C 1
ATOM 1356 O O . PRO A 1 185 ? 18.404 7.558 -14.492 1.00 95.44 185 PRO A O 1
ATOM 1359 N N . VAL A 1 186 ? 17.731 5.521 -15.185 1.00 95.56 186 VAL A N 1
ATOM 1360 C CA . VAL A 1 186 ? 18.891 4.801 -14.647 1.00 95.56 186 VAL A CA 1
ATOM 1361 C C . VAL A 1 186 ? 19.862 4.464 -15.772 1.00 95.56 186 VAL A C 1
ATOM 1363 O O . VAL A 1 186 ? 19.485 4.337 -16.937 1.00 95.56 186 VAL A O 1
ATOM 1366 N N . LYS A 1 187 ? 21.141 4.310 -15.430 1.00 96.38 187 LYS A N 1
ATOM 1367 C CA . LYS A 1 187 ? 22.154 3.879 -16.392 1.00 96.38 187 LYS A CA 1
ATOM 1368 C C . LYS A 1 187 ? 22.062 2.366 -16.591 1.00 96.38 187 LYS A C 1
ATOM 1370 O O . LYS A 1 187 ? 22.329 1.621 -15.652 1.00 96.38 187 LYS A O 1
ATOM 1375 N N . CYS A 1 188 ? 21.761 1.936 -17.811 1.00 96.19 188 CYS A N 1
ATOM 1376 C CA . CYS A 1 188 ? 21.832 0.529 -18.193 1.00 96.19 188 CYS A CA 1
ATOM 1377 C C . CYS A 1 188 ? 23.295 0.060 -18.187 1.00 96.19 188 CYS A C 1
ATOM 1379 O O . CYS A 1 188 ? 24.183 0.734 -18.718 1.00 96.19 188 CYS A O 1
ATOM 1381 N N . THR A 1 189 ? 23.563 -1.053 -17.507 1.00 95.50 189 THR A N 1
ATOM 1382 C CA . THR A 1 189 ? 24.919 -1.590 -17.299 1.00 95.50 189 THR A CA 1
ATOM 1383 C C . THR A 1 189 ? 25.279 -2.689 -18.290 1.00 95.50 189 THR A C 1
ATOM 1385 O O . THR A 1 189 ? 26.461 -2.940 -18.527 1.00 95.50 189 THR A O 1
ATOM 1388 N N . ARG A 1 190 ? 24.267 -3.329 -18.879 1.00 94.00 190 ARG A N 1
ATOM 1389 C CA . ARG A 1 190 ? 24.408 -4.383 -19.887 1.00 94.00 190 ARG A CA 1
ATOM 1390 C C . ARG A 1 190 ? 24.512 -3.775 -21.294 1.00 94.00 190 ARG A C 1
ATOM 1392 O O . ARG A 1 190 ? 24.007 -2.675 -21.513 1.00 94.00 190 ARG A O 1
ATOM 1399 N N . PRO A 1 191 ? 25.189 -4.455 -22.237 1.00 95.25 191 PRO A N 1
ATOM 1400 C CA . PRO A 1 191 ? 25.370 -3.944 -23.592 1.00 95.25 191 PRO A CA 1
ATOM 1401 C C . PRO A 1 191 ? 24.051 -3.934 -24.375 1.00 95.25 191 PRO A C 1
ATOM 1403 O O . PRO A 1 191 ? 23.192 -4.788 -24.151 1.00 95.25 191 PRO A O 1
ATOM 1406 N N . ASN A 1 192 ? 23.952 -2.993 -25.318 1.00 94.94 192 ASN A N 1
ATOM 1407 C CA . ASN A 1 192 ? 22.821 -2.810 -26.236 1.00 94.94 192 ASN A CA 1
ATOM 1408 C C . ASN A 1 192 ? 21.471 -2.642 -25.515 1.00 94.94 192 ASN A C 1
ATOM 1410 O O . ASN A 1 192 ? 20.461 -3.229 -25.910 1.00 94.94 192 ASN A O 1
ATOM 1414 N N . GLU A 1 193 ? 21.480 -1.891 -24.410 1.00 95.06 193 GLU A N 1
ATOM 1415 C CA . GLU A 1 193 ? 20.285 -1.534 -23.654 1.00 95.06 193 GLU A CA 1
ATOM 1416 C C . GLU A 1 193 ? 20.130 -0.022 -23.514 1.00 95.06 193 GLU A C 1
ATOM 1418 O O . GLU A 1 193 ? 21.064 0.685 -23.114 1.00 95.06 193 GLU A O 1
ATOM 1423 N N . VAL A 1 194 ? 18.892 0.431 -23.696 1.00 95.31 194 VAL A N 1
ATOM 1424 C CA . VAL A 1 194 ? 18.457 1.807 -23.483 1.00 95.31 194 VAL A CA 1
ATOM 1425 C C . VAL A 1 194 ? 17.428 1.847 -22.366 1.00 95.31 194 VAL A C 1
ATOM 1427 O O . VAL A 1 194 ? 16.632 0.930 -22.156 1.00 95.31 194 VAL A O 1
ATOM 1430 N N . TRP A 1 195 ? 17.467 2.932 -21.601 1.00 95.44 195 TRP A N 1
ATOM 1431 C CA . TRP A 1 195 ? 16.454 3.204 -20.600 1.00 95.44 195 TRP A CA 1
ATOM 1432 C C . TRP A 1 195 ? 15.125 3.549 -21.269 1.00 95.44 195 TRP A C 1
ATOM 1434 O O . TRP A 1 195 ? 15.054 4.514 -22.031 1.00 95.44 195 TRP A O 1
ATOM 1444 N N . ASP A 1 196 ? 14.073 2.830 -20.896 1.00 92.88 196 ASP A N 1
ATOM 1445 C CA . ASP A 1 196 ? 12.708 3.141 -21.285 1.00 92.88 196 ASP A CA 1
ATOM 1446 C C . ASP A 1 196 ? 11.846 3.330 -20.032 1.00 92.88 196 ASP A C 1
ATOM 1448 O O . ASP A 1 196 ? 11.680 2.426 -19.206 1.00 92.88 196 ASP A O 1
ATOM 1452 N N . SER A 1 197 ? 11.311 4.541 -19.860 1.00 91.50 197 SER A N 1
ATOM 1453 C CA . SER A 1 197 ? 10.426 4.849 -18.737 1.00 91.50 197 SER A CA 1
ATOM 1454 C C . SER A 1 197 ? 8.984 4.390 -18.970 1.00 91.50 197 SER A C 1
ATOM 1456 O O . SER A 1 197 ? 8.186 4.372 -18.036 1.00 91.50 197 SER A O 1
ATOM 1458 N N . CYS A 1 198 ? 8.633 4.013 -20.196 1.00 90.62 198 CYS A N 1
ATOM 1459 C CA . CYS A 1 198 ? 7.305 3.570 -20.590 1.00 90.62 198 CYS A CA 1
ATOM 1460 C C . CYS A 1 198 ? 7.424 2.386 -21.562 1.00 90.62 198 CYS A C 1
ATOM 1462 O O . CYS A 1 198 ? 6.991 2.477 -22.711 1.00 90.62 198 CYS A O 1
ATOM 1464 N N . PRO A 1 199 ? 8.000 1.257 -21.120 1.00 89.00 199 PRO A N 1
ATOM 1465 C CA . PRO A 1 199 ? 8.164 0.135 -22.014 1.00 89.00 199 PRO A CA 1
ATOM 1466 C C . PRO A 1 199 ? 6.810 -0.478 -22.356 1.00 89.00 199 PRO A C 1
ATOM 1468 O O . PRO A 1 199 ? 5.861 -0.472 -21.565 1.00 89.00 199 PRO A O 1
ATOM 1471 N N . SER A 1 200 ? 6.737 -1.039 -23.555 1.00 83.62 200 SER A N 1
ATOM 1472 C CA . SER A 1 200 ? 5.551 -1.740 -24.021 1.00 83.62 200 SER A CA 1
ATOM 1473 C C . SER A 1 200 ? 5.244 -2.938 -23.126 1.00 83.62 200 SER A C 1
ATOM 1475 O O . SER A 1 200 ? 6.128 -3.747 -22.869 1.00 83.62 200 SER A O 1
ATOM 1477 N N . THR A 1 201 ? 4.003 -3.111 -22.668 1.00 79.00 201 THR A N 1
ATOM 1478 C CA . THR A 1 201 ? 3.636 -4.183 -21.709 1.00 79.00 201 THR A CA 1
ATOM 1479 C C . THR A 1 201 ? 3.991 -5.601 -22.154 1.00 79.00 201 THR A C 1
ATOM 1481 O O . THR A 1 201 ? 4.180 -6.475 -21.309 1.00 79.00 201 THR A O 1
ATOM 1484 N N . CYS A 1 202 ? 4.104 -5.835 -23.458 1.00 76.94 202 CYS A N 1
ATOM 1485 C CA . CYS A 1 202 ? 4.481 -7.134 -23.988 1.00 76.94 202 CYS A CA 1
ATOM 1486 C C . CYS A 1 202 ? 5.966 -7.457 -23.848 1.00 76.94 202 CYS A C 1
ATOM 1488 O O . CYS A 1 202 ? 6.318 -8.631 -23.805 1.00 76.94 202 CYS A O 1
ATOM 1490 N N . LEU A 1 203 ? 6.823 -6.428 -23.828 1.00 74.75 203 LEU A N 1
ATOM 1491 C CA . LEU A 1 203 ? 8.270 -6.581 -23.725 1.00 74.75 203 LEU A CA 1
ATOM 1492 C C . LEU A 1 203 ? 8.808 -7.627 -24.732 1.00 74.75 203 LEU A C 1
ATOM 1494 O O . LEU A 1 203 ? 9.559 -8.515 -24.336 1.00 74.75 203 LEU A O 1
ATOM 1498 N N . TYR A 1 204 ? 8.384 -7.548 -26.008 1.00 76.50 204 TYR A N 1
ATOM 1499 C CA . TYR A 1 204 ? 8.836 -8.410 -27.121 1.00 76.50 204 TYR A CA 1
ATOM 1500 C C . TYR A 1 204 ? 10.308 -8.157 -27.450 1.00 76.50 204 TYR A C 1
ATOM 1502 O O . TYR A 1 204 ? 10.655 -7.560 -28.464 1.00 76.50 204 TYR A O 1
ATOM 1510 N N . GLU A 1 205 ? 11.181 -8.554 -26.539 1.00 81.94 205 GLU A N 1
ATOM 1511 C CA . GLU A 1 205 ? 12.605 -8.272 -26.602 1.00 81.94 205 GLU A CA 1
ATOM 1512 C C . GLU A 1 205 ? 13.440 -9.536 -26.417 1.00 81.94 205 GLU A C 1
ATOM 1514 O O . GLU A 1 205 ? 14.627 -9.397 -26.184 1.00 81.94 205 GLU A O 1
ATOM 1519 N N . ASN A 1 206 ? 12.890 -10.755 -26.479 1.00 88.62 206 ASN A N 1
ATOM 1520 C CA . ASN A 1 206 ? 13.688 -11.988 -26.403 1.00 88.62 206 ASN A CA 1
ATOM 1521 C C . ASN A 1 206 ? 13.978 -12.536 -27.799 1.00 88.62 206 ASN A C 1
ATOM 1523 O O . ASN A 1 206 ? 13.215 -12.316 -28.730 1.00 88.62 206 ASN A O 1
ATOM 1527 N N . CYS A 1 207 ? 15.046 -13.317 -27.962 1.00 89.38 207 CYS A N 1
ATOM 1528 C CA . CYS A 1 207 ? 15.407 -13.875 -29.270 1.00 89.38 207 CYS A CA 1
ATOM 1529 C C . CYS A 1 207 ? 14.283 -14.697 -29.927 1.00 89.38 207 CYS A C 1
ATOM 1531 O O . CYS A 1 207 ? 14.185 -14.733 -31.149 1.00 89.38 207 CYS A O 1
ATOM 1533 N N . ASN A 1 208 ? 13.400 -15.314 -29.138 1.00 83.62 208 ASN A N 1
ATOM 1534 C CA . ASN A 1 208 ? 12.242 -16.050 -29.658 1.00 83.62 208 ASN A CA 1
ATOM 1535 C C . ASN A 1 208 ? 11.179 -15.141 -30.308 1.00 83.62 208 ASN A C 1
ATOM 1537 O O . ASN A 1 208 ? 10.321 -15.635 -31.035 1.00 83.62 208 ASN A O 1
ATOM 1541 N N . ASP A 1 209 ? 11.232 -13.836 -30.044 1.00 81.44 209 ASP A N 1
ATOM 1542 C CA . ASP A 1 209 ? 10.266 -12.838 -30.506 1.00 81.44 209 ASP A CA 1
ATOM 1543 C C . ASP A 1 209 ? 10.652 -12.214 -31.858 1.00 81.44 209 ASP A C 1
ATOM 1545 O O . ASP A 1 209 ? 9.831 -11.547 -32.485 1.00 81.44 209 ASP A O 1
ATOM 1549 N N . VAL A 1 210 ? 11.880 -12.462 -32.324 1.00 80.31 210 VAL A N 1
ATOM 1550 C CA . VAL A 1 210 ? 12.492 -11.882 -33.533 1.00 80.31 210 VAL A CA 1
ATOM 1551 C C . VAL A 1 210 ? 11.599 -11.964 -34.777 1.00 80.31 210 VAL A C 1
ATOM 1553 O O . VAL A 1 210 ? 11.498 -10.991 -35.520 1.00 80.31 210 VAL A O 1
ATOM 1556 N N . ASP A 1 211 ? 10.915 -13.092 -34.990 1.00 74.44 211 ASP A N 1
ATOM 1557 C CA . ASP A 1 211 ? 10.088 -13.337 -36.181 1.00 74.44 211 ASP A CA 1
ATOM 1558 C C . ASP A 1 211 ? 8.581 -13.152 -35.932 1.00 74.44 211 ASP A C 1
ATOM 1560 O O . ASP A 1 211 ? 7.757 -13.582 -36.745 1.00 74.44 211 ASP A O 1
ATOM 1564 N N . ASN A 1 212 ? 8.186 -12.528 -34.815 1.00 69.12 212 ASN A N 1
ATOM 1565 C CA . ASN A 1 212 ? 6.780 -12.343 -34.448 1.00 69.12 212 ASN A CA 1
ATOM 1566 C C . ASN A 1 212 ? 6.336 -10.862 -34.480 1.00 69.12 212 ASN A C 1
ATOM 1568 O O . ASN A 1 212 ? 6.076 -10.264 -33.436 1.00 69.12 212 ASN A O 1
ATOM 1572 N N . PRO A 1 213 ? 6.181 -10.254 -35.673 1.00 58.12 213 PRO A N 1
ATOM 1573 C CA . PRO A 1 213 ? 5.908 -8.821 -35.822 1.00 58.12 213 PRO A CA 1
ATOM 1574 C C . PRO A 1 213 ? 4.450 -8.405 -35.551 1.00 58.12 213 PRO A C 1
ATOM 1576 O O . PRO A 1 213 ? 4.126 -7.227 -35.672 1.00 58.12 213 PRO A O 1
ATOM 1579 N N . ASN A 1 214 ? 3.537 -9.337 -35.250 1.00 55.44 214 ASN A N 1
ATOM 1580 C CA . ASN A 1 214 ? 2.087 -9.089 -35.315 1.00 55.44 214 ASN A CA 1
ATOM 1581 C C . ASN A 1 214 ? 1.397 -8.872 -33.969 1.00 55.44 214 ASN A C 1
ATOM 1583 O O . ASN A 1 214 ? 0.169 -8.975 -33.885 1.00 55.44 214 ASN A O 1
ATOM 1587 N N . VAL A 1 215 ? 2.144 -8.569 -32.912 1.00 64.38 215 VAL A N 1
ATOM 1588 C CA . VAL A 1 215 ? 1.514 -8.377 -31.611 1.00 64.38 215 VAL A CA 1
ATOM 1589 C C . VAL A 1 215 ? 1.218 -6.909 -31.368 1.00 64.38 215 VAL A C 1
ATOM 1591 O O . VAL A 1 215 ? 2.107 -6.071 -31.267 1.00 64.38 215 VAL A O 1
ATOM 1594 N N . VAL A 1 216 ? -0.077 -6.609 -31.281 1.00 66.06 2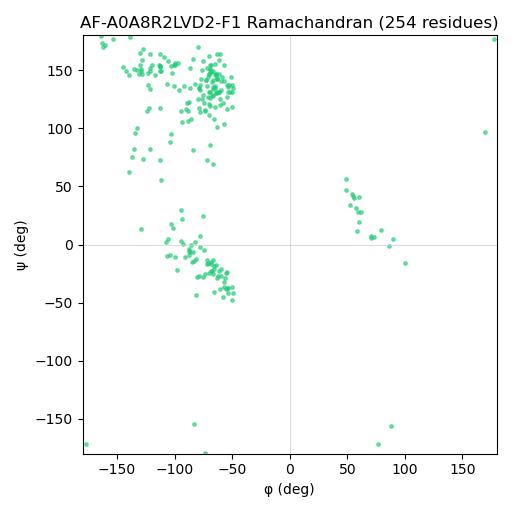16 VAL A N 1
ATOM 1595 C CA . VAL A 1 216 ? -0.560 -5.309 -30.824 1.00 66.06 216 VAL A CA 1
ATOM 1596 C C . VAL A 1 216 ? -0.267 -5.216 -29.337 1.00 66.06 216 VAL A C 1
ATOM 1598 O O . VAL A 1 216 ? -0.879 -5.926 -28.536 1.00 66.06 216 VAL A O 1
ATOM 1601 N N . CYS A 1 217 ? 0.662 -4.344 -28.982 1.00 71.56 217 CYS A N 1
ATOM 1602 C CA . CYS A 1 217 ? 1.029 -4.117 -27.601 1.00 71.56 217 CYS A CA 1
ATOM 1603 C C . CYS A 1 217 ? 0.413 -2.846 -27.046 1.00 71.56 217 CYS A C 1
ATOM 1605 O O . CYS A 1 217 ? 0.157 -1.882 -27.766 1.00 71.56 217 CYS A O 1
ATOM 1607 N N . ASP A 1 218 ? 0.116 -2.882 -25.749 1.00 73.94 218 ASP A N 1
ATOM 1608 C CA . ASP A 1 218 ? -0.409 -1.727 -25.042 1.00 73.94 218 ASP A CA 1
ATOM 1609 C C . ASP A 1 218 ? 0.758 -0.855 -24.566 1.00 73.94 218 ASP A C 1
ATOM 1611 O O . ASP A 1 218 ? 1.469 -1.216 -23.620 1.00 73.94 218 ASP A O 1
ATOM 1615 N N . ASP A 1 219 ? 0.915 0.294 -25.224 1.00 71.62 219 ASP A N 1
ATOM 1616 C CA . ASP A 1 219 ? 1.928 1.316 -24.935 1.00 71.62 219 ASP A CA 1
ATOM 1617 C C . ASP A 1 219 ? 1.400 2.408 -23.986 1.00 71.62 219 ASP A C 1
ATOM 1619 O O . ASP A 1 219 ? 1.914 3.523 -23.922 1.00 71.62 219 ASP A O 1
ATOM 1623 N N . SER A 1 220 ? 0.354 2.120 -23.204 1.00 78.19 220 SER A N 1
ATOM 1624 C CA . SER A 1 220 ? -0.222 3.078 -22.248 1.00 78.19 220 SER A CA 1
ATOM 1625 C C . SER A 1 220 ? 0.603 3.290 -20.963 1.00 78.19 220 SER A C 1
ATOM 1627 O O . SER A 1 220 ? 0.053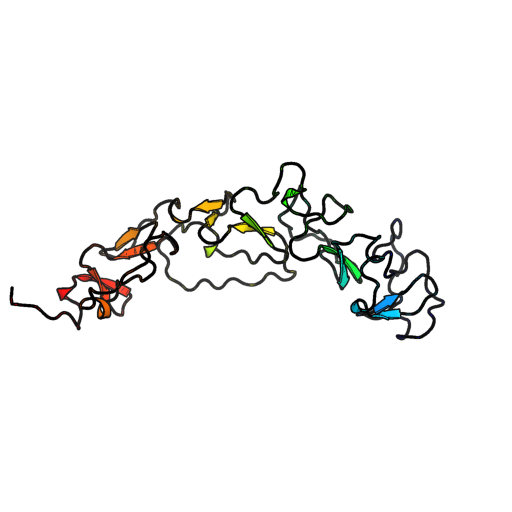 3.700 -19.941 1.00 78.19 220 SER A O 1
ATOM 1629 N N . CYS A 1 221 ? 1.920 3.043 -20.995 1.00 82.75 221 CYS A N 1
ATOM 1630 C CA . CYS A 1 221 ? 2.849 3.193 -19.861 1.00 82.75 221 CYS A CA 1
ATOM 1631 C C . CYS A 1 221 ? 2.407 2.471 -18.584 1.00 82.75 221 CYS A C 1
ATOM 1633 O O . CYS A 1 221 ? 2.627 2.950 -17.471 1.00 82.75 221 CYS A O 1
ATOM 1635 N N . LYS A 1 222 ? 1.744 1.326 -18.748 1.00 83.06 222 LYS A N 1
ATOM 1636 C CA . LYS A 1 222 ? 1.296 0.487 -17.633 1.00 83.06 222 LYS A CA 1
ATOM 1637 C C . LYS A 1 222 ? 2.390 -0.441 -17.112 1.00 83.06 222 LYS A C 1
ATOM 1639 O O . LYS A 1 222 ? 2.220 -1.040 -16.053 1.00 83.06 222 LYS A O 1
ATOM 1644 N N . ALA A 1 223 ? 3.471 -0.597 -17.869 1.00 84.38 223 ALA A N 1
ATOM 1645 C CA . ALA A 1 223 ? 4.610 -1.401 -17.474 1.00 84.38 223 ALA A CA 1
ATOM 1646 C C . ALA A 1 223 ? 5.576 -0.616 -16.580 1.00 84.38 223 ALA A C 1
ATOM 1648 O O . ALA A 1 223 ? 5.606 0.614 -16.557 1.00 84.38 223 ALA A O 1
ATOM 1649 N N . GLU A 1 224 ? 6.385 -1.377 -15.859 1.00 87.75 224 GLU A N 1
ATOM 1650 C CA . GLU A 1 224 ? 7.439 -0.886 -14.985 1.00 87.75 224 GLU A CA 1
ATOM 1651 C C . GLU A 1 224 ? 8.607 -0.291 -15.797 1.00 87.75 224 GLU A C 1
ATOM 1653 O O . GLU A 1 224 ? 9.085 -0.955 -16.723 1.00 87.75 224 GLU A O 1
ATOM 1658 N N . PRO A 1 225 ? 9.094 0.922 -15.465 1.00 92.06 225 PRO A N 1
ATOM 1659 C CA . PRO A 1 225 ? 10.206 1.559 -16.165 1.00 92.06 225 PRO A CA 1
ATOM 1660 C C . PRO A 1 225 ? 11.488 0.739 -15.982 1.00 92.06 225 PRO A C 1
ATOM 1662 O O . PRO A 1 225 ? 11.834 0.359 -14.859 1.00 92.06 225 PRO A O 1
ATOM 1665 N N . ARG A 1 226 ? 12.201 0.446 -17.073 1.00 92.81 226 ARG A N 1
ATOM 1666 C CA . ARG A 1 226 ? 13.385 -0.428 -17.045 1.00 92.81 226 ARG A CA 1
ATOM 1667 C C . ARG A 1 226 ? 14.261 -0.260 -18.285 1.00 92.81 226 ARG A C 1
ATOM 1669 O O . ARG A 1 226 ? 13.871 0.344 -19.274 1.00 92.81 226 ARG A O 1
ATOM 1676 N N . CYS A 1 227 ? 15.447 -0.856 -18.240 1.00 94.38 227 CYS A N 1
ATOM 1677 C CA . CYS A 1 227 ? 16.300 -0.997 -19.417 1.00 94.38 227 CYS A CA 1
ATOM 1678 C C . CYS A 1 227 ? 15.759 -2.082 -20.357 1.00 94.38 227 CYS A C 1
ATOM 1680 O O . CYS A 1 227 ? 15.632 -3.245 -19.943 1.00 94.38 227 CYS A O 1
ATOM 1682 N N . VAL A 1 228 ? 15.479 -1.693 -21.599 1.00 92.88 228 VAL A N 1
ATOM 1683 C CA . VAL A 1 228 ? 15.025 -2.550 -22.705 1.00 92.88 228 VAL A CA 1
ATOM 1684 C C . VAL A 1 228 ? 16.140 -2.703 -23.738 1.00 92.88 228 VAL A C 1
ATOM 1686 O O . VAL A 1 228 ? 17.102 -1.938 -23.709 1.00 92.88 228 VAL A O 1
ATOM 1689 N N . CYS A 1 229 ? 16.066 -3.715 -24.602 1.00 92.88 229 CYS A N 1
ATOM 1690 C CA . CYS A 1 229 ? 17.017 -3.813 -25.711 1.00 92.88 229 CYS A CA 1
ATOM 1691 C C . CYS A 1 229 ? 16.887 -2.622 -26.672 1.00 92.88 229 CYS A C 1
ATOM 1693 O O . CYS A 1 229 ? 15.779 -2.157 -26.939 1.00 92.88 229 CYS A O 1
ATOM 1695 N N . ASP A 1 230 ? 18.022 -2.149 -27.189 1.00 92.00 230 ASP A N 1
ATOM 1696 C CA . ASP A 1 230 ? 18.066 -1.142 -28.254 1.00 92.00 230 ASP A CA 1
ATOM 1697 C C . ASP A 1 230 ? 17.368 -1.653 -29.529 1.00 92.00 230 ASP A C 1
ATOM 1699 O O . ASP A 1 230 ? 17.161 -2.857 -29.707 1.00 92.00 230 ASP A O 1
ATOM 1703 N N . GLU A 1 231 ? 17.033 -0.748 -30.455 1.00 87.31 231 GLU A N 1
ATOM 1704 C CA . GLU A 1 231 ? 16.407 -1.122 -31.731 1.00 87.31 231 GLU A CA 1
ATOM 1705 C C . GLU A 1 231 ? 17.177 -2.262 -32.435 1.00 87.31 231 GLU A C 1
ATOM 1707 O O . GLU A 1 231 ? 18.408 -2.246 -32.525 1.00 87.31 231 GLU A O 1
ATOM 1712 N N . ASN A 1 232 ? 16.440 -3.259 -32.945 1.00 87.25 232 ASN A N 1
ATOM 1713 C CA . ASN A 1 232 ? 16.951 -4.478 -33.596 1.00 87.25 232 ASN A CA 1
ATOM 1714 C C . ASN A 1 232 ? 17.849 -5.389 -32.731 1.00 87.25 232 ASN A C 1
ATOM 1716 O O . ASN A 1 232 ? 18.566 -6.233 -33.277 1.00 87.25 232 ASN A O 1
ATOM 1720 N N . HIS A 1 233 ? 17.796 -5.260 -31.404 1.00 92.00 233 HIS A N 1
ATOM 1721 C CA . HIS A 1 233 ? 18.454 -6.177 -30.475 1.00 92.00 233 HIS A CA 1
ATOM 1722 C C . HIS A 1 233 ? 17.442 -6.976 -29.657 1.00 92.00 233 HIS A C 1
ATOM 1724 O O . HIS A 1 233 ? 16.360 -6.496 -29.328 1.00 92.00 233 HIS A O 1
ATOM 1730 N N . PHE A 1 234 ? 17.824 -8.199 -29.297 1.00 92.31 234 PHE A N 1
ATOM 1731 C CA . PHE A 1 234 ? 16.980 -9.135 -28.566 1.00 92.31 234 PHE A CA 1
ATOM 1732 C C . PHE A 1 234 ? 17.795 -9.884 -27.508 1.00 92.31 234 PHE A C 1
ATOM 1734 O O . PHE A 1 234 ? 18.976 -10.178 -27.684 1.00 92.31 234 PHE A O 1
ATOM 1741 N N . ARG A 1 235 ? 17.167 -10.193 -26.378 1.00 92.19 235 ARG A N 1
ATOM 1742 C CA . ARG A 1 235 ? 17.738 -10.918 -25.249 1.00 92.19 235 ARG A CA 1
ATOM 1743 C C . ARG A 1 235 ? 17.958 -12.370 -25.618 1.00 92.19 235 ARG A C 1
ATOM 1745 O O . ARG A 1 235 ? 17.009 -13.098 -25.917 1.00 92.19 235 ARG A O 1
ATOM 1752 N N . ASN A 1 236 ? 19.206 -12.800 -25.529 1.00 91.44 236 ASN A N 1
ATOM 1753 C CA . ASN A 1 236 ? 19.549 -14.212 -25.535 1.00 91.44 236 ASN A CA 1
ATOM 1754 C C . ASN A 1 236 ? 19.183 -14.880 -24.188 1.00 91.44 236 ASN A C 1
ATOM 1756 O O . ASN A 1 236 ? 18.687 -14.237 -23.259 1.00 91.44 236 ASN A O 1
ATOM 1760 N N . ASN A 1 237 ? 19.468 -16.178 -24.058 1.00 89.31 237 ASN A N 1
ATOM 1761 C CA . ASN A 1 237 ? 19.174 -16.946 -22.840 1.00 89.31 237 ASN A CA 1
ATOM 1762 C C . ASN A 1 237 ? 19.977 -16.494 -21.604 1.00 89.31 237 ASN A C 1
ATOM 1764 O O . ASN A 1 237 ? 19.567 -16.781 -20.482 1.00 89.31 237 ASN A O 1
ATOM 1768 N N . ASP A 1 238 ? 21.084 -15.773 -21.800 1.00 89.75 238 ASP A N 1
ATOM 1769 C CA . ASP A 1 238 ? 21.883 -15.178 -20.722 1.00 89.75 238 ASP A CA 1
ATOM 1770 C C . ASP A 1 238 ? 21.346 -13.794 -20.296 1.00 89.75 238 ASP A C 1
ATOM 1772 O O . ASP A 1 238 ? 21.896 -13.147 -19.403 1.00 89.75 238 ASP A O 1
ATOM 1776 N N . GLY A 1 239 ? 20.267 -13.313 -20.930 1.00 89.25 239 GLY A N 1
ATOM 1777 C CA . GLY A 1 239 ? 19.636 -12.023 -20.649 1.00 89.25 239 GLY A CA 1
ATOM 1778 C C . GLY A 1 239 ? 20.347 -10.814 -21.269 1.00 89.25 239 GLY A C 1
ATOM 1779 O O . GLY A 1 239 ? 20.034 -9.674 -20.902 1.00 89.25 239 GLY A O 1
ATOM 1780 N N . VAL A 1 240 ? 21.282 -11.045 -22.195 1.00 93.94 240 VAL A N 1
ATOM 1781 C CA . VAL A 1 240 ? 22.071 -10.017 -22.889 1.00 93.94 240 VAL A CA 1
ATOM 1782 C C . VAL A 1 240 ? 21.430 -9.685 -24.235 1.00 93.94 240 VAL A C 1
ATOM 1784 O O . VAL A 1 240 ? 21.079 -10.593 -24.986 1.00 93.94 240 VAL A O 1
ATOM 1787 N N . CYS A 1 241 ? 21.286 -8.394 -24.542 1.00 94.69 241 CYS A N 1
ATOM 1788 C CA . CYS A 1 241 ? 20.778 -7.933 -25.832 1.00 94.69 241 CYS A CA 1
ATOM 1789 C C . CYS A 1 241 ? 21.847 -8.121 -26.917 1.00 94.69 241 CYS A C 1
ATOM 1791 O O . CYS A 1 241 ? 22.906 -7.488 -26.880 1.00 94.69 241 CYS A O 1
ATOM 1793 N N . VAL A 1 242 ? 21.565 -8.994 -27.879 1.00 94.50 242 VAL A N 1
ATOM 1794 C CA . VAL A 1 242 ? 22.401 -9.268 -29.053 1.00 94.50 242 VAL A CA 1
ATOM 1795 C C . VAL A 1 242 ? 21.680 -8.806 -30.323 1.00 94.50 242 VAL A C 1
ATOM 1797 O O . VAL A 1 242 ? 20.450 -8.718 -30.310 1.00 94.50 242 VAL A O 1
ATOM 1800 N N . PRO A 1 243 ? 22.400 -8.473 -31.406 1.00 93.81 243 PRO A N 1
ATOM 1801 C CA . PRO A 1 243 ? 21.785 -8.188 -32.700 1.00 93.81 243 PRO A CA 1
ATOM 1802 C C . PRO A 1 243 ? 20.825 -9.304 -33.126 1.00 93.81 243 PRO A C 1
ATOM 1804 O O . PRO A 1 243 ? 21.103 -10.477 -32.883 1.00 93.81 243 PRO A O 1
ATOM 1807 N N . ALA A 1 244 ? 19.722 -8.954 -33.794 1.00 89.75 244 ALA A N 1
ATOM 1808 C CA . ALA A 1 244 ? 18.720 -9.925 -34.246 1.00 89.75 244 ALA A CA 1
ATOM 1809 C C . ALA A 1 244 ? 19.329 -11.110 -35.020 1.00 89.75 244 ALA A C 1
ATOM 1811 O O . ALA A 1 244 ? 18.909 -12.244 -34.827 1.00 89.75 244 ALA A O 1
ATOM 1812 N N . GLU A 1 245 ? 20.365 -10.860 -35.825 1.00 88.75 245 GLU A N 1
ATOM 1813 C CA . GLU A 1 245 ? 21.093 -11.865 -36.615 1.00 88.75 245 GLU A CA 1
ATOM 1814 C C . GLU A 1 245 ? 21.783 -12.950 -35.770 1.00 88.75 245 GLU A C 1
ATOM 1816 O O . GLU A 1 245 ? 22.051 -14.046 -36.262 1.00 88.75 245 GLU A O 1
ATOM 1821 N N . GLU A 1 246 ? 22.072 -12.662 -34.499 1.00 90.00 246 GLU A N 1
ATOM 1822 C CA . GLU A 1 246 ? 22.692 -13.603 -33.562 1.00 90.00 246 GLU A CA 1
ATOM 1823 C C . GLU A 1 246 ? 21.660 -14.493 -32.849 1.00 90.00 246 GLU A C 1
ATOM 1825 O O . GLU A 1 246 ? 22.030 -15.421 -32.122 1.00 90.00 246 GLU A O 1
ATOM 1830 N N . CYS A 1 247 ? 20.362 -14.245 -33.045 1.00 88.94 247 CYS A N 1
ATOM 1831 C CA . CYS A 1 247 ? 19.315 -15.053 -32.440 1.00 88.94 247 CYS A CA 1
ATOM 1832 C C . CYS A 1 247 ? 19.118 -16.388 -33.185 1.00 88.94 247 CYS A C 1
ATOM 1834 O O . CYS A 1 247 ? 19.040 -16.402 -34.412 1.00 88.94 247 CYS A O 1
ATOM 1836 N N . PRO A 1 248 ? 18.949 -17.524 -32.474 1.00 82.69 248 PRO A N 1
ATOM 1837 C CA . PRO A 1 248 ? 18.840 -18.849 -33.099 1.00 82.69 248 PRO A CA 1
ATOM 1838 C C . PRO A 1 248 ? 17.668 -19.018 -34.073 1.00 82.69 248 PRO A C 1
ATOM 1840 O O . PRO A 1 248 ? 17.723 -19.865 -34.962 1.00 82.69 248 PRO A O 1
ATOM 1843 N N . SER A 1 249 ? 16.594 -18.258 -33.866 1.00 71.69 249 SER A N 1
ATOM 1844 C CA . SER A 1 249 ? 15.391 -18.257 -34.696 1.00 71.69 249 SER A CA 1
ATOM 1845 C C . SER A 1 249 ? 15.495 -17.351 -35.916 1.00 71.69 249 SER A C 1
ATOM 1847 O O . SER A 1 249 ? 14.691 -17.545 -36.812 1.00 71.69 249 SER A O 1
ATOM 1849 N N . TYR A 1 250 ? 16.472 -16.434 -35.989 1.00 70.25 250 TYR A N 1
ATOM 1850 C CA . TYR A 1 250 ? 16.536 -15.405 -37.029 1.00 70.25 250 TYR A CA 1
ATOM 1851 C C . TYR A 1 250 ? 16.540 -16.018 -38.431 1.00 70.25 250 TYR A C 1
ATOM 1853 O O . TYR A 1 250 ? 17.548 -16.551 -38.907 1.00 70.25 250 TYR A O 1
ATOM 1861 N N . VAL A 1 251 ? 15.395 -15.940 -39.109 1.00 69.19 251 VAL A N 1
ATOM 1862 C CA . VAL A 1 251 ? 15.283 -16.367 -40.498 1.00 69.19 251 VAL A CA 1
ATOM 1863 C C . VAL A 1 251 ? 15.594 -15.165 -41.377 1.00 69.19 251 VAL A C 1
ATOM 1865 O O . VAL A 1 251 ? 14.856 -14.182 -41.397 1.00 69.19 251 VAL A O 1
ATOM 1868 N N . ILE A 1 252 ? 16.674 -15.247 -42.159 1.00 59.47 252 ILE A N 1
ATOM 1869 C CA . ILE A 1 252 ? 16.935 -14.260 -43.208 1.00 59.47 252 ILE A CA 1
ATOM 1870 C C . ILE A 1 252 ? 15.791 -14.369 -44.224 1.00 59.47 252 ILE A C 1
ATOM 1872 O O . ILE A 1 252 ? 15.790 -15.263 -45.070 1.00 59.47 252 ILE A O 1
ATOM 1876 N N . ASN A 1 253 ? 14.817 -13.457 -44.175 1.00 52.47 253 ASN A N 1
ATOM 1877 C CA . ASN A 1 253 ? 13.890 -13.250 -45.285 1.00 52.47 253 ASN A CA 1
ATOM 1878 C C . ASN A 1 253 ? 14.645 -12.564 -46.434 1.00 52.47 253 ASN A C 1
ATOM 1880 O O . ASN A 1 253 ? 14.460 -11.382 -46.721 1.00 52.47 253 ASN A O 1
ATOM 1884 N N . THR A 1 254 ? 15.522 -13.310 -47.111 1.00 44.03 254 THR A N 1
ATOM 1885 C CA . THR A 1 254 ? 15.950 -12.973 -48.467 1.00 44.03 254 THR A CA 1
ATOM 1886 C C . THR A 1 254 ? 14.755 -13.192 -49.390 1.00 44.03 254 THR A C 1
ATOM 1888 O O . THR A 1 254 ? 14.601 -14.293 -49.900 1.00 44.03 254 THR A O 1
ATOM 1891 N N . GLU A 1 255 ? 13.883 -12.189 -49.523 1.00 44.56 255 GLU A N 1
ATOM 1892 C CA . GLU A 1 255 ? 13.086 -11.869 -50.724 1.00 44.56 255 GLU A CA 1
ATOM 1893 C C . GLU A 1 255 ? 12.008 -10.814 -50.404 1.00 44.56 255 GLU A C 1
ATOM 1895 O O . GLU A 1 255 ? 10.899 -11.135 -49.972 1.00 44.56 255 GLU A O 1
ATOM 1900 N N . ARG A 1 256 ? 12.312 -9.539 -50.688 1.00 39.69 256 ARG A N 1
ATOM 1901 C CA . ARG A 1 256 ? 11.347 -8.613 -51.295 1.00 39.69 256 ARG A CA 1
ATOM 1902 C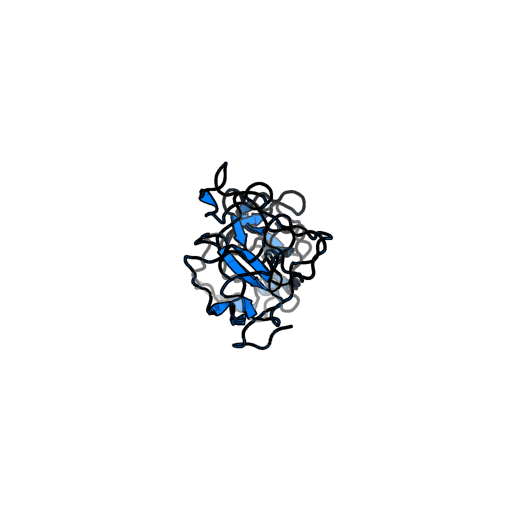 C . ARG A 1 256 ? 12.034 -7.489 -52.058 1.00 39.69 256 ARG A C 1
ATOM 1904 O O . ARG A 1 256 ? 13.009 -6.929 -51.517 1.00 39.69 256 ARG A O 1
#

Foldseek 3Di:
DDDAPDFQPPFDQCAAAQQFNGRPPDPPDDNPRDDQQWGAPDGRGGTDGQVPRDLCRGQNRQNQKGKDAQEDQQFAELVRQWDDDDPDTGDRIHIDGDFQWHALDVSHGTDHLQPHVVGRSLDPQKGKGQFDQDWPLLEQDQAQDPDDTDTDRDVVGTIHIGGHQQWHQQHPVGRDTDRQLPHDFHDHPAPQWDWGSQDFPVLLAALVSLPPPPDDTDSVSNDHTHIHGHPQWHQYPVRGTDHNVPRPPRDPPPDD